Protein 2O16 (pdb70)

Structure (mmCIF, N/CA/C/O backbone):
data_2O16
#
_entry.id   2O16
#
_cell.length_a   49.677
_cell.length_b   58.006
_cell.length_c   53.561
_cell.angle_alpha   90.000
_cell.angle_beta   108.850
_cell.angle_gamma   90.000
#
_symmetry.space_group_name_H-M   'P 1 21 1'
#
loop_
_entity.id
_entity.type
_entity.pdbx_description
1 polymer 'Acetoin utilization protein AcuB, putative'
2 non-polymer 'PHOSPHATE ION'
3 water water
#
loop_
_atom_site.group_PDB
_atom_site.id
_atom_site.type_symbol
_atom_site.label_atom_id
_atom_site.label_alt_id
_atom_site.label_comp_id
_atom_site.label_asym_id
_atom_site.label_entity_id
_atom_site.label_seq_id
_atom_site.pdbx_PDB_ins_code
_atom_site.Cartn_x
_atom_site.Cartn_y
_atom_site.Cartn_z
_atom_site.occupancy
_atom_site.B_iso_or_equiv
_atom_site.auth_seq_id
_atom_site.auth_comp_id
_atom_site.auth_asym_id
_atom_site.auth_atom_id
_atom_site.pdbx_PDB_model_num
ATOM 1 N N . SER A 1 2 ? -13.434 10.899 22.204 1.00 50.13 18 SER A N 1
ATOM 2 C CA . SER A 1 2 ? -11.991 11.081 21.876 1.00 50.14 18 SER A CA 1
ATOM 3 C C . SER A 1 2 ? -11.154 9.848 22.222 1.00 49.61 18 SER A C 1
ATOM 4 O O . SER A 1 2 ? -10.884 9.578 23.395 1.00 49.97 18 SER A O 1
ATOM 7 N N . LEU A 1 3 ? -10.741 9.108 21.193 1.00 48.93 19 LEU A N 1
ATOM 8 C CA . LEU A 1 3 ? -9.862 7.957 21.364 1.00 47.76 19 LEU A CA 1
ATOM 9 C C . LEU A 1 3 ? -8.441 8.466 21.531 1.00 47.08 19 LEU A C 1
ATOM 10 O O . LEU A 1 3 ? -8.042 9.448 20.908 1.00 47.56 19 LEU A O 1
ATOM 15 N N . MET A 1 4 ? -7.670 7.805 22.375 1.00 45.60 20 MET A N 1
ATOM 16 C CA . MET A 1 4 ? -6.352 8.342 22.717 1.00 44.97 20 MET A CA 1
ATOM 17 C C . MET A 1 4 ? -5.209 7.618 21.996 1.00 41.59 20 MET A C 1
ATOM 18 O O . MET A 1 4 ? -4.038 7.752 22.389 1.00 41.41 20 MET A O 1
ATOM 23 N N . ILE A 1 5 ? -5.542 6.883 20.927 1.00 37.71 21 ILE A N 1
ATOM 24 C CA . ILE A 1 5 ? -4.541 6.089 20.208 1.00 34.24 21 ILE A CA 1
ATOM 25 C C . ILE A 1 5 ? -3.419 6.951 19.651 1.00 32.16 21 ILE A C 1
ATOM 26 O O . ILE A 1 5 ? -3.667 7.916 18.917 1.00 31.39 21 ILE A O 1
ATOM 31 N N . LYS A 1 6 ? -2.191 6.577 20.001 1.00 30.05 22 LYS A N 1
ATOM 32 C CA . LYS A 1 6 ? -0.985 7.244 19.522 1.00 28.41 22 LYS A CA 1
ATOM 33 C C . LYS A 1 6 ? -0.370 6.444 18.383 1.00 26.86 22 LYS A C 1
ATOM 34 O O . LYS A 1 6 ? -0.597 5.233 18.270 1.00 25.68 22 LYS A O 1
ATOM 40 N N . VAL A 1 7 ? 0.434 7.122 17.570 1.00 24.21 23 VAL A N 1
ATOM 41 C CA . VAL A 1 7 ? 1.166 6.493 16.466 1.00 23.54 23 VAL A CA 1
ATOM 42 C C . VAL A 1 7 ? 1.931 5.261 16.931 1.00 23.24 23 VAL A C 1
ATOM 43 O O . VAL A 1 7 ? 1.843 4.215 16.321 1.00 22.22 23 VAL A O 1
ATOM 47 N N . GLU A 1 8 ? 2.646 5.372 18.046 1.00 24.23 24 GLU A N 1
ATOM 48 C CA . GLU A 1 8 ? 3.420 4.235 18.577 1.00 26.30 24 GLU A CA 1
ATOM 49 C C . GLU A 1 8 ? 2.599 2.983 18.902 1.00 26.30 24 GLU A C 1
ATOM 50 O O . GLU A 1 8 ? 3.165 1.893 19.020 1.00 26.07 24 GLU A O 1
ATOM 56 N N . ASP A 1 9 ? 1.281 3.150 19.064 1.00 26.62 25 ASP A N 1
ATOM 57 C CA . ASP A 1 9 ? 0.369 2.045 19.395 1.00 27.05 25 ASP A CA 1
ATOM 58 C C . ASP A 1 9 ? 0.098 1.162 18.178 1.00 26.32 25 ASP A C 1
ATOM 59 O O . ASP A 1 9 ? -0.291 -0.009 18.316 1.00 27.34 25 ASP A O 1
ATOM 64 N N . MET A 1 10 ? 0.339 1.689 16.978 1.00 25.20 26 MET A N 1
ATOM 65 C CA . MET A 1 10 ? -0.026 0.973 15.751 1.00 23.83 26 MET A CA 1
ATOM 66 C C . MET A 1 10 ? 1.068 0.863 14.703 1.00 22.71 26 MET A C 1
ATOM 67 O O . MET A 1 10 ? 0.892 0.159 13.697 1.00 22.40 26 MET A O 1
ATOM 72 N N . MET A 1 11 ? 2.184 1.564 14.914 1.00 21.43 27 MET A N 1
ATOM 73 C CA . MET A 1 11 ? 3.298 1.562 13.948 1.00 21.07 27 MET A CA 1
ATOM 74 C C . MET A 1 11 ? 3.974 0.208 13.907 1.00 21.26 27 MET A C 1
ATOM 75 O O . MET A 1 11 ? 3.897 -0.561 14.871 1.00 21.62 27 MET A O 1
ATOM 80 N N . THR A 1 12 ? 4.632 -0.072 12.788 1.00 21.38 28 THR A N 1
ATOM 81 C CA . THR A 1 12 ? 5.538 -1.194 12.650 1.00 22.20 28 THR A CA 1
ATOM 82 C C . THR A 1 12 ? 6.822 -0.812 13.392 1.00 22.23 28 THR A C 1
ATOM 83 O O . THR A 1 12 ? 7.482 0.166 13.032 1.00 21.31 28 THR A O 1
ATOM 87 N N . ARG A 1 13 ? 7.170 -1.575 14.427 1.00 22.26 29 ARG A N 1
ATOM 88 C CA . ARG A 1 13 ? 8.383 -1.293 15.181 1.00 25.30 29 ARG A CA 1
ATOM 89 C C . ARG A 1 13 ? 9.569 -2.075 14.572 1.00 24.54 29 ARG A C 1
ATOM 90 O O . ARG A 1 13 ? 9.370 -2.977 13.777 1.00 23.76 29 ARG A O 1
ATOM 98 N N . HIS A 1 14 ? 10.794 -1.727 14.935 1.00 25.78 30 HIS A N 1
ATOM 99 C CA . HIS A 1 14 ? 11.982 -2.412 14.362 1.00 27.19 30 HIS A CA 1
ATOM 100 C C . HIS A 1 14 ? 11.910 -2.614 12.847 1.00 25.28 30 HIS A C 1
ATOM 101 O O . HIS A 1 14 ? 12.105 -3.732 12.379 1.00 25.15 30 HIS A O 1
ATOM 108 N N . PRO A 1 15 ? 11.622 -1.543 12.059 1.00 24.32 31 PRO A N 1
ATOM 109 C CA . PRO A 1 15 ? 11.601 -1.811 10.621 1.00 22.78 31 PRO A CA 1
ATOM 110 C C . PRO A 1 15 ? 13.013 -2.136 10.130 1.00 22.26 31 PRO A C 1
ATOM 111 O O . PRO A 1 15 ? 13.992 -1.708 10.742 1.00 21.58 31 PRO A O 1
ATOM 115 N N . HIS A 1 16 ? 13.086 -2.920 9.073 1.00 21.03 32 HIS A N 1
ATOM 116 C CA . HIS A 1 16 ? 14.324 -3.187 8.353 1.00 21.99 32 HIS A CA 1
ATOM 117 C C . HIS A 1 16 ? 14.764 -1.928 7.635 1.00 20.10 32 HIS A C 1
ATOM 118 O O . HIS A 1 16 ? 13.981 -1.298 6.910 1.00 20.24 32 HIS A O 1
ATOM 125 N N . THR A 1 17 ? 16.027 -1.606 7.827 1.00 18.98 33 THR A N 1
ATOM 126 C CA . THR A 1 17 ? 16.634 -0.355 7.326 1.00 18.87 33 THR A CA 1
ATOM 127 C C . THR A 1 17 ? 17.907 -0.690 6.538 1.00 18.06 33 THR A C 1
ATOM 128 O O . THR A 1 17 ? 18.399 -1.835 6.570 1.00 17.64 33 THR A O 1
ATOM 132 N N . LEU A 1 18 ? 18.443 0.291 5.829 1.00 17.39 34 LEU A N 1
ATOM 133 C CA . LEU A 1 18 ? 19.694 0.097 5.076 1.00 17.99 34 LEU A CA 1
ATOM 134 C C . LEU A 1 18 ? 20.574 1.320 5.258 1.00 18.28 34 LEU A C 1
ATOM 135 O O . LEU A 1 18 ? 20.039 2.420 5.462 1.00 16.58 34 LEU A O 1
ATOM 140 N N . LEU A 1 19 ? 21.906 1.142 5.187 1.00 18.07 35 LEU A N 1
ATOM 141 C CA . LEU A 1 19 ? 22.843 2.292 5.142 1.00 17.54 35 LEU A CA 1
ATOM 142 C C . LEU A 1 19 ? 22.764 2.997 3.794 1.00 17.25 35 LEU A C 1
ATOM 143 O O . LEU A 1 19 ? 22.347 2.400 2.798 1.00 16.24 35 LEU A O 1
ATOM 148 N N . ARG A 1 20 ? 23.129 4.286 3.767 1.00 17.01 36 ARG A N 1
ATOM 149 C CA . ARG A 1 20 ? 22.970 5.119 2.553 1.00 18.03 36 ARG A CA 1
ATOM 150 C C . ARG A 1 20 ? 23.889 4.730 1.413 1.00 17.47 36 ARG A C 1
ATOM 151 O O . ARG A 1 20 ? 23.681 5.143 0.258 1.00 16.61 36 ARG A O 1
ATOM 159 N N . THR A 1 21 ? 24.941 3.971 1.764 1.00 17.91 37 THR A N 1
ATOM 160 C CA . THR A 1 21 ? 25.879 3.417 0.812 1.00 17.75 37 THR A CA 1
ATOM 161 C C . THR A 1 21 ? 25.537 1.998 0.343 1.00 18.47 37 THR A C 1
ATOM 162 O O . THR A 1 21 ? 26.205 1.444 -0.529 1.00 18.44 37 THR A O 1
ATOM 166 N N . HIS A 1 22 ? 24.524 1.373 0.934 1.00 19.14 38 HIS A N 1
ATOM 167 C CA . HIS A 1 22 ? 23.946 0.203 0.285 1.00 19.14 38 HIS A CA 1
ATOM 168 C C . HIS A 1 22 ? 23.274 0.670 -1.002 1.00 19.57 38 HIS A C 1
ATOM 169 O O . HIS A 1 22 ? 23.232 1.885 -1.271 1.00 18.19 38 HIS A O 1
ATOM 176 N N . THR A 1 23 ? 22.828 -0.263 -1.844 1.00 19.18 39 THR A N 1
ATOM 177 C CA . THR A 1 23 ? 22.468 0.117 -3.204 1.00 18.94 39 THR A CA 1
ATOM 178 C C . THR A 1 23 ? 20.977 -0.102 -3.495 1.00 20.39 39 THR A C 1
ATOM 179 O O . THR A 1 23 ? 20.250 -0.703 -2.662 1.00 20.55 39 THR A O 1
ATOM 183 N N . LEU A 1 24 ? 20.544 0.395 -4.651 1.00 20.78 40 LEU A N 1
ATOM 184 C CA . LEU A 1 24 ? 19.214 0.057 -5.219 1.00 22.87 40 LEU A CA 1
ATOM 185 C C . LEU A 1 24 ? 18.976 -1.461 -5.196 1.00 23.73 40 LEU A C 1
ATOM 186 O O . LEU A 1 24 ? 17.895 -1.948 -4.790 1.00 22.94 40 LEU A O 1
ATOM 191 N N . ASN A 1 25 ? 20.006 -2.213 -5.614 1.00 24.41 41 ASN A N 1
ATOM 192 C CA . ASN A 1 25 ? 19.923 -3.670 -5.655 1.00 24.84 41 ASN A CA 1
ATOM 193 C C . ASN A 1 25 ? 19.643 -4.286 -4.292 1.00 23.75 41 ASN A C 1
ATOM 194 O O . ASN A 1 25 ? 18.820 -5.194 -4.178 1.00 24.18 41 ASN A O 1
ATOM 199 N N . ASP A 1 26 ? 20.309 -3.788 -3.247 1.00 22.58 42 ASP A N 1
ATOM 200 C CA . ASP A 1 26 ? 20.045 -4.235 -1.892 1.00 22.15 42 ASP A CA 1
ATOM 201 C C . ASP A 1 26 ? 18.615 -3.939 -1.441 1.00 21.65 42 ASP A C 1
ATOM 202 O O . ASP A 1 26 ? 17.987 -4.783 -0.801 1.00 22.50 42 ASP A O 1
ATOM 207 N N . ALA A 1 27 ? 18.137 -2.727 -1.720 1.00 22.05 43 ALA A N 1
ATOM 208 C CA . ALA A 1 27 ? 16.777 -2.335 -1.325 1.00 22.19 43 ALA A CA 1
ATOM 209 C C . ALA A 1 27 ? 15.747 -3.186 -2.092 1.00 22.28 43 ALA A C 1
ATOM 210 O O . ALA A 1 27 ? 14.760 -3.639 -1.515 1.00 22.17 43 ALA A O 1
ATOM 212 N N . LYS A 1 28 ? 15.972 -3.359 -3.389 1.00 23.10 44 LYS A N 1
ATOM 213 C CA . LYS A 1 28 ? 15.157 -4.292 -4.192 1.00 24.92 44 LYS A CA 1
ATOM 214 C C . LYS A 1 28 ? 15.058 -5.687 -3.559 1.00 25.64 44 LYS A C 1
ATOM 215 O O . LYS A 1 28 ? 13.957 -6.211 -3.360 1.00 25.59 44 LYS A O 1
ATOM 221 N N . HIS A 1 29 ? 16.207 -6.286 -3.251 1.00 25.76 45 HIS A N 1
ATOM 222 C CA . HIS A 1 29 ? 16.266 -7.617 -2.652 1.00 25.99 45 HIS A CA 1
ATOM 223 C C . HIS A 1 29 ? 15.565 -7.697 -1.311 1.00 25.36 45 HIS A C 1
ATOM 224 O O . HIS A 1 29 ? 14.850 -8.667 -1.022 1.00 25.10 45 HIS A O 1
ATOM 231 N N . LEU A 1 30 ? 15.751 -6.669 -0.489 1.00 23.61 46 LEU A N 1
ATOM 232 C CA . LEU A 1 30 ? 15.134 -6.643 0.815 1.00 23.12 46 LEU A CA 1
ATOM 233 C C . LEU A 1 30 ? 13.613 -6.543 0.671 1.00 22.73 46 LEU A C 1
ATOM 234 O O . LEU A 1 30 ? 12.888 -7.221 1.368 1.00 21.82 46 LEU A O 1
ATOM 239 N N . MET A 1 31 ? 13.154 -5.687 -0.239 1.00 22.90 47 MET A N 1
ATOM 240 C CA . MET A 1 31 ? 11.720 -5.552 -0.530 1.00 22.40 47 MET A CA 1
ATOM 241 C C . MET A 1 31 ? 11.086 -6.860 -1.021 1.00 23.78 47 MET A C 1
ATOM 242 O O . MET A 1 31 ? 10.007 -7.245 -0.578 1.00 23.41 47 MET A O 1
ATOM 247 N N . GLU A 1 32 ? 11.778 -7.543 -1.920 1.00 25.04 48 GLU A N 1
ATOM 248 C CA . GLU A 1 32 ? 11.341 -8.879 -2.394 1.00 26.16 48 GLU A CA 1
ATOM 249 C C . GLU A 1 32 ? 11.348 -9.971 -1.310 1.00 27.37 48 GLU A C 1
ATOM 250 O O . GLU A 1 32 ? 10.367 -10.738 -1.171 1.00 27.71 48 GLU A O 1
ATOM 256 N N . ALA A 1 33 ? 12.411 -10.020 -0.511 1.00 27.19 49 ALA A N 1
ATOM 257 C CA . ALA A 1 33 ? 12.522 -11.029 0.537 1.00 27.03 49 ALA A CA 1
ATOM 258 C C . ALA A 1 33 ? 11.402 -10.939 1.568 1.00 27.32 49 ALA A C 1
ATOM 259 O O . ALA A 1 33 ? 10.888 -11.963 2.044 1.00 27.43 49 ALA A O 1
ATOM 261 N N . LEU A 1 34 ? 11.030 -9.716 1.932 1.00 26.34 50 LEU A N 1
ATOM 262 C CA . LEU A 1 34 ? 10.017 -9.530 2.955 1.00 25.99 50 LEU A CA 1
ATOM 263 C C . LEU A 1 34 ? 8.650 -9.135 2.409 1.00 24.78 50 LEU A C 1
ATOM 264 O O . LEU A 1 34 ? 7.699 -9.006 3.181 1.00 25.22 50 LEU A O 1
ATOM 269 N N . ASP A 1 35 ? 8.555 -8.944 1.098 1.00 23.08 51 ASP A N 1
ATOM 270 C CA . ASP A 1 35 ? 7.347 -8.415 0.472 1.00 22.66 51 ASP A CA 1
ATOM 271 C C . ASP A 1 35 ? 6.910 -7.115 1.137 1.00 22.60 51 ASP A C 1
ATOM 272 O O . ASP A 1 35 ? 5.784 -6.987 1.630 1.00 21.91 51 ASP A O 1
ATOM 277 N N . ILE A 1 36 ? 7.820 -6.148 1.152 1.00 21.72 52 ILE A N 1
ATOM 278 C CA . ILE A 1 36 ? 7.479 -4.825 1.656 1.00 20.92 52 ILE A CA 1
ATOM 279 C C . ILE A 1 36 ? 7.854 -3.820 0.578 1.00 20.45 52 ILE A C 1
ATOM 280 O O . ILE A 1 36 ? 8.488 -4.166 -0.420 1.00 21.08 52 ILE A O 1
ATOM 285 N N . ARG A 1 37 ? 7.474 -2.565 0.778 1.00 19.26 53 ARG A N 1
ATOM 286 C CA . ARG A 1 37 ? 7.723 -1.561 -0.220 1.00 19.13 53 ARG A CA 1
ATOM 287 C C . ARG A 1 37 ? 8.356 -0.273 0.300 1.00 19.13 53 ARG A C 1
ATOM 288 O O . ARG A 1 37 ? 8.463 0.697 -0.457 1.00 18.70 53 ARG A O 1
ATOM 296 N N . HIS A 1 38 ? 8.812 -0.272 1.547 1.00 18.61 54 HIS A N 1
ATOM 297 C CA . HIS A 1 38 ? 9.411 0.927 2.125 1.00 18.84 54 HIS A CA 1
ATOM 298 C C . HIS A 1 38 ? 10.555 0.540 3.028 1.00 18.67 54 HIS A C 1
ATOM 299 O O . HIS A 1 38 ? 10.369 -0.279 3.930 1.00 19.69 54 HIS A O 1
ATOM 306 N N . VAL A 1 39 ? 11.718 1.131 2.760 1.00 18.13 55 VAL A N 1
ATOM 307 C CA . VAL A 1 39 ? 12.940 0.859 3.502 1.00 18.30 55 VAL A CA 1
ATOM 308 C C . VAL A 1 39 ? 13.540 2.198 3.916 1.00 17.89 55 VAL A C 1
ATOM 309 O O . VAL A 1 39 ? 14.062 2.928 3.068 1.00 18.15 55 VAL A O 1
ATOM 313 N N . PRO A 1 40 ? 13.457 2.499 5.209 1.00 17.53 56 PRO A N 1
ATOM 314 C CA . PRO A 1 40 ? 14.155 3.672 5.717 1.00 17.49 56 PRO A CA 1
ATOM 315 C C . PRO A 1 40 ? 15.704 3.517 5.557 1.00 18.10 56 PRO A C 1
ATOM 316 O O . PRO A 1 40 ? 16.280 2.396 5.684 1.00 17.22 56 PRO A O 1
ATOM 320 N N . ILE A 1 41 ? 16.341 4.633 5.235 1.00 17.91 57 ILE A N 1
ATOM 321 C CA . ILE A 1 41 ? 17.798 4.745 5.155 1.00 17.26 57 ILE A CA 1
ATOM 322 C C . ILE A 1 41 ? 18.300 5.436 6.426 1.00 18.07 57 ILE A C 1
ATOM 323 O O . ILE A 1 41 ? 17.826 6.524 6.771 1.00 17.70 57 ILE A O 1
ATOM 328 N N . VAL A 1 42 ? 19.242 4.813 7.137 1.00 17.67 58 VAL A N 1
ATOM 329 C CA . VAL A 1 42 ? 19.662 5.327 8.449 1.00 17.94 58 VAL A CA 1
ATOM 330 C C . VAL A 1 42 ? 21.174 5.386 8.541 1.00 18.13 58 VAL A C 1
ATOM 331 O O . VAL A 1 42 ? 21.862 4.758 7.729 1.00 18.62 58 VAL A O 1
ATOM 335 N N . ASP A 1 43 ? 21.696 6.138 9.514 1.00 19.78 59 ASP A N 1
ATOM 336 C CA . ASP A 1 43 ? 23.148 6.106 9.781 1.00 20.74 59 ASP A CA 1
ATOM 337 C C . ASP A 1 43 ? 23.443 5.004 10.807 1.00 21.88 59 ASP A C 1
ATOM 338 O O . ASP A 1 43 ? 22.546 4.280 11.210 1.00 21.33 59 ASP A O 1
ATOM 343 N N . ALA A 1 44 ? 24.695 4.902 11.255 1.00 23.44 60 ALA A N 1
ATOM 344 C CA . ALA A 1 44 ? 25.111 3.860 12.184 1.00 24.70 60 ALA A CA 1
ATOM 345 C C . ALA A 1 44 ? 24.383 3.892 13.515 1.00 25.07 60 ALA A C 1
ATOM 346 O O . ALA A 1 44 ? 24.275 2.853 14.169 1.00 26.38 60 ALA A O 1
ATOM 348 N N . ASN A 1 45 ? 23.876 5.069 13.908 1.00 24.75 61 ASN A N 1
ATOM 349 C CA . ASN A 1 45 ? 23.126 5.211 15.153 1.00 24.95 61 ASN A CA 1
ATOM 350 C C . ASN A 1 45 ? 21.620 5.210 14.976 1.00 24.93 61 ASN A C 1
ATOM 351 O O . ASN A 1 45 ? 20.887 5.708 15.849 1.00 24.70 61 ASN A O 1
ATOM 356 N N . LYS A 1 46 ? 21.182 4.676 13.835 1.00 24.68 62 LYS A N 1
ATOM 357 C CA . LYS A 1 46 ? 19.771 4.501 13.520 1.00 25.27 62 LYS A CA 1
ATOM 358 C C . LYS A 1 46 ? 19.043 5.815 13.296 1.00 23.81 62 LYS A C 1
ATOM 359 O O . LYS A 1 46 ? 17.814 5.839 13.332 1.00 24.43 62 LYS A O 1
ATOM 365 N N . LYS A 1 47 ? 19.781 6.891 13.029 1.00 22.56 63 LYS A N 1
ATOM 366 C CA . LYS A 1 47 ? 19.155 8.196 12.763 1.00 21.89 63 LYS A CA 1
ATOM 367 C C . LYS A 1 47 ? 18.668 8.228 11.318 1.00 19.87 63 LYS A C 1
ATOM 368 O O . LYS A 1 47 ? 19.338 7.749 10.389 1.00 18.86 63 LYS A O 1
ATOM 374 N N . LEU A 1 48 ? 17.474 8.774 11.141 1.00 18.14 64 LEU A N 1
ATOM 375 C CA . LEU A 1 48 ? 16.808 8.686 9.863 1.00 16.57 64 LEU A CA 1
ATOM 376 C C . LEU A 1 48 ? 17.470 9.650 8.908 1.00 16.68 64 LEU A C 1
ATOM 377 O O . LEU A 1 48 ? 17.612 10.839 9.219 1.00 17.27 64 LEU A O 1
ATOM 382 N N . LEU A 1 49 ? 17.897 9.149 7.756 1.00 14.80 65 LEU A N 1
ATOM 383 C CA . LEU A 1 49 ? 18.475 9.996 6.715 1.00 15.79 65 LEU A CA 1
ATOM 384 C C . LEU A 1 49 ? 17.517 10.165 5.532 1.00 15.82 65 LEU A C 1
ATOM 385 O O . LEU A 1 49 ? 17.607 11.132 4.813 1.00 17.02 65 LEU A O 1
ATOM 390 N N . GLY A 1 50 ? 16.641 9.187 5.316 1.00 15.81 66 GLY A N 1
ATOM 391 C CA . GLY A 1 50 ? 15.696 9.210 4.171 1.00 15.88 66 GLY A CA 1
ATOM 392 C C . GLY A 1 50 ? 14.955 7.881 4.093 1.00 16.32 66 GLY A C 1
ATOM 393 O O . GLY A 1 50 ? 15.055 7.066 4.994 1.00 15.90 66 GLY A O 1
ATOM 394 N N . ILE A 1 51 ? 14.205 7.661 3.006 1.00 18.02 67 ILE A N 1
ATOM 395 C CA . ILE A 1 51 ? 13.454 6.444 2.854 1.00 18.75 67 ILE A CA 1
ATOM 396 C C . ILE A 1 51 ? 13.287 6.167 1.350 1.00 19.42 67 ILE A C 1
ATOM 397 O O . ILE A 1 51 ? 13.145 7.103 0.552 1.00 20.04 67 ILE A O 1
ATOM 402 N N . VAL A 1 52 ? 13.372 4.896 0.956 1.00 18.09 68 VAL A N 1
ATOM 403 C CA . VAL A 1 52 ? 13.153 4.540 -0.448 1.00 19.24 68 VAL A CA 1
ATOM 404 C C . VAL A 1 52 ? 11.910 3.646 -0.551 1.00 18.68 68 VAL A C 1
ATOM 405 O O . VAL A 1 52 ? 11.711 2.760 0.284 1.00 19.30 68 VAL A O 1
ATOM 409 N N . SER A 1 53 ? 11.061 3.925 -1.536 1.00 19.23 69 SER A N 1
ATOM 410 C CA . SER A 1 53 ? 9.862 3.116 -1.760 1.00 19.59 69 SER A CA 1
ATOM 411 C C . SER A 1 53 ? 10.096 2.243 -2.981 1.00 19.21 69 SER A C 1
ATOM 412 O O . SER A 1 53 ? 11.030 2.477 -3.755 1.00 18.07 69 SER A O 1
ATOM 415 N N . GLN A 1 54 ? 9.233 1.251 -3.176 1.00 20.18 70 GLN A N 1
ATOM 416 C CA . GLN A 1 54 ? 9.254 0.514 -4.446 1.00 20.12 70 GLN A CA 1
ATOM 417 C C . GLN A 1 54 ? 9.133 1.476 -5.621 1.00 19.98 70 GLN A C 1
ATOM 418 O O . GLN A 1 54 ? 9.819 1.312 -6.648 1.00 19.31 70 GLN A O 1
ATOM 424 N N . ARG A 1 55 ? 8.291 2.506 -5.471 1.00 20.51 71 ARG A N 1
ATOM 425 C CA . ARG A 1 55 ? 8.137 3.485 -6.537 1.00 21.58 71 ARG A CA 1
ATOM 426 C C . ARG A 1 55 ? 9.453 4.211 -6.867 1.00 21.67 71 ARG A C 1
ATOM 427 O O . ARG A 1 55 ? 9.756 4.484 -8.039 1.00 21.81 71 ARG A O 1
ATOM 435 N N . ASP A 1 56 ? 10.228 4.552 -5.845 1.00 22.33 72 ASP A N 1
ATOM 436 C CA . ASP A 1 56 ? 11.554 5.157 -6.050 1.00 21.90 72 ASP A CA 1
ATOM 437 C C . ASP A 1 56 ? 12.466 4.229 -6.848 1.00 21.99 72 ASP A C 1
ATOM 438 O O . ASP A 1 56 ? 13.171 4.667 -7.762 1.00 20.39 72 ASP A O 1
ATOM 443 N N . LEU A 1 57 ? 12.497 2.953 -6.448 1.00 22.57 73 LEU A N 1
ATOM 444 C CA . LEU A 1 57 ? 13.386 1.976 -7.094 1.00 24.06 73 LEU A CA 1
ATOM 445 C C . LEU A 1 57 ? 12.958 1.752 -8.531 1.00 24.63 73 LEU A C 1
ATOM 446 O O . LEU A 1 57 ? 13.794 1.720 -9.437 1.00 24.75 73 LEU A O 1
ATOM 451 N N . LEU A 1 58 ? 11.648 1.640 -8.740 1.00 26.02 74 LEU A N 1
ATOM 452 C CA . LEU A 1 58 ? 11.114 1.421 -10.085 1.00 27.93 74 LEU A CA 1
ATOM 453 C C . LEU A 1 58 ? 11.401 2.619 -10.989 1.00 28.43 74 LEU A C 1
ATOM 454 O O . LEU A 1 58 ? 11.804 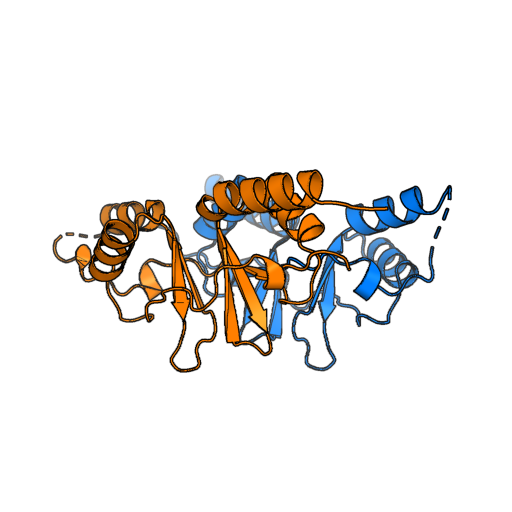2.449 -12.144 1.00 28.99 74 LEU A O 1
ATOM 459 N N . ALA A 1 59 ? 11.235 3.830 -10.470 1.00 29.58 75 ALA A N 1
ATOM 460 C CA . ALA A 1 59 ? 11.562 5.036 -11.256 1.00 30.39 75 ALA A CA 1
ATOM 461 C C . ALA A 1 59 ? 13.059 5.164 -11.603 1.00 31.56 75 ALA A C 1
ATOM 462 O O . ALA A 1 59 ? 13.412 5.608 -12.701 1.00 31.44 75 ALA A O 1
ATOM 464 N N . ALA A 1 60 ? 13.942 4.785 -10.681 1.00 31.62 76 ALA A N 1
ATOM 465 C CA . ALA A 1 60 ? 15.375 4.853 -10.973 1.00 32.65 76 ALA A CA 1
ATOM 466 C C . ALA A 1 60 ? 15.737 3.811 -12.031 1.00 33.24 76 ALA A C 1
ATOM 467 O O . ALA A 1 60 ? 16.523 4.090 -12.935 1.00 33.33 76 ALA A O 1
ATOM 469 N N . GLN A 1 61 ? 15.165 2.617 -11.913 1.00 34.43 77 GLN A N 1
ATOM 470 C CA . GLN A 1 61 ? 15.426 1.534 -12.873 1.00 35.98 77 GLN A CA 1
ATOM 471 C C . GLN A 1 61 ? 14.907 1.895 -14.268 1.00 38.09 77 GLN A C 1
ATOM 472 O O . GLN A 1 61 ? 15.614 1.731 -15.270 1.00 37.68 77 GLN A O 1
ATOM 478 N N . GLU A 1 62 ? 13.685 2.406 -14.321 1.00 40.19 78 GLU A N 1
ATOM 479 C CA . GLU A 1 62 ? 13.090 2.849 -15.579 1.00 43.15 78 GLU A CA 1
ATOM 480 C C . GLU A 1 62 ? 13.868 4.017 -16.195 1.00 45.05 78 GLU A C 1
ATOM 481 O O . GLU A 1 62 ? 14.095 4.043 -17.409 1.00 46.15 78 GLU A O 1
ATOM 487 N N . SER A 1 63 ? 14.302 4.958 -15.361 1.00 47.22 79 SER A N 1
ATOM 488 C CA . SER A 1 63 ? 15.077 6.113 -15.825 1.00 49.31 79 SER A CA 1
ATOM 489 C C . SER A 1 63 ? 16.485 5.727 -16.294 1.00 50.95 79 SER A C 1
ATOM 490 O O . SER A 1 63 ? 17.185 6.534 -16.914 1.00 51.56 79 SER A O 1
ATOM 493 N N . SER A 1 64 ? 16.894 4.497 -15.993 1.00 52.32 80 SER A N 1
ATOM 494 C CA . SER A 1 64 ? 18.215 4.014 -16.369 1.00 53.64 80 SER A CA 1
ATOM 495 C C . SER A 1 64 ? 18.185 3.312 -17.719 1.00 54.49 80 SER A C 1
ATOM 496 O O . SER A 1 64 ? 19.157 3.358 -18.470 1.00 54.48 80 SER A O 1
ATOM 499 N N . LEU A 1 65 ? 17.071 2.657 -18.024 1.00 55.64 81 LEU A N 1
ATOM 500 C CA . LEU A 1 65 ? 16.875 2.097 -19.354 1.00 57.11 81 LEU A CA 1
ATOM 501 C C . LEU A 1 65 ? 16.755 3.265 -20.347 1.00 58.12 81 LEU A C 1
ATOM 502 O O . LEU A 1 65 ? 15.664 3.778 -20.615 1.00 58.56 81 LEU A O 1
ATOM 507 N N . GLN A 1 66 ? 17.909 3.699 -20.854 1.00 59.45 82 GLN A N 1
ATOM 508 C CA . GLN A 1 66 ? 18.014 4.928 -21.640 1.00 60.56 82 GLN A CA 1
ATOM 509 C C . GLN A 1 66 ? 19.226 4.889 -22.579 1.00 60.97 82 GLN A C 1
ATOM 510 O O . GLN A 1 66 ? 20.283 4.347 -22.238 1.00 61.50 82 GLN A O 1
ATOM 516 N N . PHE A 1 76 ? 21.355 -0.981 -10.907 1.00 33.07 92 PHE A N 1
ATOM 517 C CA . PHE A 1 76 ? 21.331 -1.808 -9.717 1.00 32.44 92 PHE A CA 1
ATOM 518 C C . PHE A 1 76 ? 22.359 -1.361 -8.676 1.00 31.72 92 PHE A C 1
ATOM 519 O O . PHE A 1 76 ? 22.121 -1.553 -7.504 1.00 31.35 92 PHE A O 1
ATOM 527 N N . GLU A 1 77 ? 23.457 -0.720 -9.101 1.00 30.66 93 GLU A N 1
ATOM 528 C CA A GLU A 1 77 ? 24.590 -0.340 -8.240 0.50 30.82 93 GLU A CA 1
ATOM 529 C CA B GLU A 1 77 ? 24.506 -0.376 -8.129 0.50 30.63 93 GLU A CA 1
ATOM 530 C C . GLU A 1 77 ? 24.493 1.063 -7.618 1.00 29.88 93 GLU A C 1
ATOM 531 O O . GLU A 1 77 ? 25.332 1.440 -6.792 1.00 30.07 93 GLU A O 1
ATOM 542 N N . THR A 1 78 ? 23.513 1.847 -8.057 1.00 28.32 94 THR A N 1
ATOM 543 C CA . THR A 1 78 ? 23.353 3.211 -7.549 1.00 27.25 94 THR A CA 1
ATOM 544 C C . THR A 1 78 ? 23.276 3.209 -6.021 1.00 24.16 94 THR A C 1
ATOM 545 O O . THR A 1 78 ? 22.463 2.495 -5.470 1.00 24.89 94 THR A O 1
ATOM 549 N N . PRO A 1 79 ? 24.123 3.994 -5.333 1.00 22.88 95 PRO A N 1
ATOM 550 C CA . PRO A 1 79 ? 23.979 4.095 -3.880 1.00 21.52 95 PRO A CA 1
ATOM 551 C C . PRO A 1 79 ? 22.631 4.703 -3.471 1.00 21.47 95 PRO A C 1
ATOM 552 O O . PRO A 1 79 ? 22.109 5.561 -4.181 1.00 20.81 95 PRO A O 1
ATOM 556 N N . LEU A 1 80 ? 22.047 4.196 -2.386 1.00 20.30 96 LEU A N 1
ATOM 557 C CA . LEU A 1 80 ? 20.726 4.665 -1.934 1.00 21.08 96 LEU A CA 1
ATOM 558 C C . LEU A 1 80 ? 20.676 6.165 -1.640 1.00 21.99 96 LEU A C 1
ATOM 559 O O . LEU A 1 80 ? 19.638 6.807 -1.893 1.00 21.92 96 LEU A O 1
ATOM 564 N N . PHE A 1 81 ? 21.770 6.739 -1.124 1.00 22.85 97 PHE A N 1
ATOM 565 C CA . PHE A 1 81 ? 21.796 8.204 -0.933 1.00 24.16 97 PHE A CA 1
ATOM 566 C C . PHE A 1 81 ? 21.502 9.004 -2.232 1.00 25.46 97 PHE A C 1
ATOM 567 O O . PHE A 1 81 ? 21.005 10.148 -2.162 1.00 24.83 97 PHE A O 1
ATOM 575 N N . GLU A 1 82 ? 21.802 8.414 -3.393 1.00 25.66 98 GLU A N 1
ATOM 576 C CA . GLU A 1 82 ? 21.473 9.049 -4.692 1.00 28.51 98 GLU A CA 1
ATOM 577 C C . GLU A 1 82 ? 20.020 8.838 -5.115 1.00 27.59 98 GLU A C 1
ATOM 578 O O . GLU A 1 82 ? 19.511 9.557 -5.970 1.00 28.75 98 GLU A O 1
ATOM 584 N N . VAL A 1 83 ? 19.374 7.810 -4.576 1.00 27.04 99 VAL A N 1
ATOM 585 C CA . VAL A 1 83 ? 18.000 7.485 -4.966 1.00 26.77 99 VAL A CA 1
ATOM 586 C C . VAL A 1 83 ? 16.986 8.152 -4.018 1.00 25.85 99 VAL A C 1
ATOM 587 O O . VAL A 1 83 ? 15.916 8.622 -4.449 1.00 26.51 99 VAL A O 1
ATOM 591 N N . MET A 1 84 ? 17.312 8.213 -2.731 1.00 23.14 100 MET A N 1
ATOM 592 C CA . MET A 1 84 ? 16.324 8.692 -1.761 1.00 21.57 100 MET A CA 1
ATOM 593 C C . MET A 1 84 ? 16.063 10.208 -1.934 1.00 20.79 100 MET A C 1
ATOM 594 O O . MET A 1 84 ? 16.979 10.997 -2.262 1.00 19.72 100 MET A O 1
ATOM 599 N N . HIS A 1 85 ? 14.805 10.587 -1.717 1.00 19.68 101 HIS A N 1
ATOM 600 C CA . HIS A 1 85 ? 14.384 11.984 -1.760 1.00 19.74 101 HIS A CA 1
ATOM 601 C C . HIS A 1 85 ? 15.045 12.764 -0.643 1.00 19.09 101 HIS A C 1
ATOM 602 O O . HIS A 1 85 ? 15.171 12.252 0.473 1.00 18.53 101 HIS A O 1
ATOM 609 N N . THR A 1 86 ? 15.464 13.995 -0.954 1.00 18.14 102 THR A N 1
ATOM 610 C CA . THR A 1 86 ? 16.122 14.859 0.032 1.00 17.76 102 THR A CA 1
ATOM 611 C C . THR A 1 86 ? 15.091 15.454 1.005 1.00 17.20 102 THR A C 1
ATOM 612 O O . THR A 1 86 ? 15.442 15.858 2.102 1.00 18.74 102 THR A O 1
ATOM 616 N N . ASP A 1 87 ? 13.818 15.507 0.619 1.00 16.91 103 ASP A N 1
ATOM 617 C CA . ASP A 1 87 ? 12.778 15.948 1.544 1.00 16.80 103 ASP A CA 1
ATOM 618 C C . ASP A 1 87 ? 12.280 14.728 2.325 1.00 17.41 103 ASP A C 1
ATOM 619 O O . ASP A 1 87 ? 11.827 13.759 1.727 1.00 17.19 103 ASP A O 1
ATOM 624 N N . VAL A 1 88 ? 12.344 14.800 3.652 1.00 16.65 104 VAL A N 1
ATOM 625 C CA . VAL A 1 88 ? 11.987 13.671 4.487 1.00 18.23 104 VAL A CA 1
ATOM 626 C C . VAL A 1 88 ? 10.854 14.073 5.467 1.00 18.03 104 VAL A C 1
ATOM 627 O O . VAL A 1 88 ? 11.022 15.016 6.256 1.00 18.15 104 VAL A O 1
ATOM 631 N N . THR A 1 89 ? 9.730 13.355 5.410 1.00 18.39 105 THR A N 1
ATOM 632 C CA . THR A 1 89 ? 8.588 13.621 6.288 1.00 19.19 105 THR A CA 1
ATOM 633 C C . THR A 1 89 ? 8.603 12.560 7.378 1.00 19.69 105 THR A C 1
ATOM 634 O O . THR A 1 89 ? 8.789 11.374 7.071 1.00 18.73 105 THR A O 1
ATOM 638 N N . SER A 1 90 ? 8.445 12.980 8.626 1.00 17.83 106 SER A N 1
ATOM 639 C CA . SER A 1 90 ? 8.427 12.048 9.766 1.00 18.81 106 SER A CA 1
ATOM 640 C C .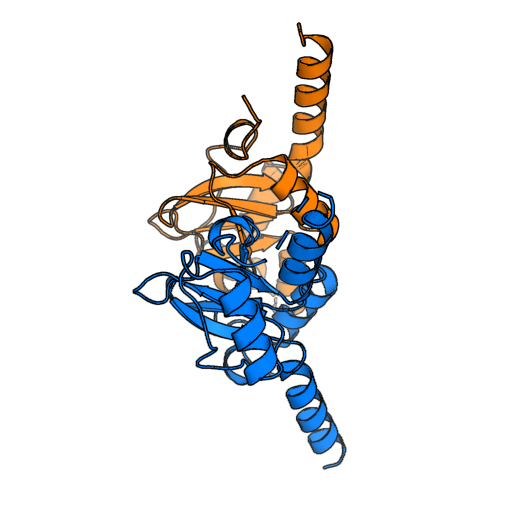 SER A 1 90 ? 7.441 12.563 10.823 1.00 19.33 106 SER A C 1
ATOM 641 O O . SER A 1 90 ? 6.860 13.690 10.686 1.00 19.11 106 SER A O 1
ATOM 644 N N . VAL A 1 91 ? 7.239 11.745 11.860 1.00 18.42 107 VAL A N 1
ATOM 645 C CA . VAL A 1 91 ? 6.342 12.103 12.965 1.00 18.29 107 VAL A CA 1
ATOM 646 C C . VAL A 1 91 ? 6.930 11.570 14.272 1.00 18.62 107 VAL A C 1
ATOM 647 O O . VAL A 1 91 ? 7.719 10.618 14.251 1.00 20.02 107 VAL A O 1
ATOM 651 N N . ALA A 1 92 ? 6.543 12.159 15.404 1.00 19.20 108 ALA A N 1
ATOM 652 C CA . ALA A 1 92 ? 6.934 11.634 16.733 1.00 19.13 108 ALA A CA 1
ATOM 653 C C . ALA A 1 92 ? 6.027 10.490 17.193 1.00 19.33 108 ALA A C 1
ATOM 654 O O . ALA A 1 92 ? 4.843 10.448 16.825 1.00 19.23 108 ALA A O 1
ATOM 656 N N . PRO A 1 93 ? 6.572 9.529 17.977 1.00 20.93 109 PRO A N 1
ATOM 657 C CA . PRO A 1 93 ? 5.766 8.382 18.413 1.00 20.96 109 PRO A CA 1
ATOM 658 C C . PRO A 1 93 ? 4.552 8.711 19.280 1.00 21.79 109 PRO A C 1
ATOM 659 O O . PRO A 1 93 ? 3.616 7.944 19.285 1.00 22.02 109 PRO A O 1
ATOM 663 N N . GLN A 1 94 ? 4.563 9.840 19.987 1.00 22.64 110 GLN A N 1
ATOM 664 C CA . GLN A 1 94 ? 3.435 10.200 20.842 1.00 24.03 110 GLN A CA 1
ATOM 665 C C . GLN A 1 94 ? 2.293 10.877 20.063 1.00 23.99 110 GLN A C 1
ATOM 666 O O . GLN A 1 94 ? 1.227 11.158 20.640 1.00 24.19 110 GLN A O 1
ATOM 672 N N . ALA A 1 95 ? 2.492 11.144 18.765 1.00 22.70 111 ALA A N 1
ATOM 673 C CA . ALA A 1 95 ? 1.451 11.829 17.977 1.00 22.08 111 ALA A CA 1
ATOM 674 C C . ALA A 1 95 ? 0.137 11.048 18.006 1.00 21.96 111 ALA A C 1
ATOM 675 O O . ALA A 1 95 ? 0.155 9.830 18.104 1.00 20.83 111 ALA A O 1
ATOM 677 N N . GLY A 1 96 ? -0.994 11.753 17.915 1.00 21.83 112 GLY A N 1
ATOM 678 C CA . GLY A 1 96 ? -2.292 11.080 17.861 1.00 21.39 112 GLY A CA 1
ATOM 679 C C . GLY A 1 96 ? -2.456 10.390 16.509 1.00 21.24 112 GLY A C 1
ATOM 680 O O . GLY A 1 96 ? -2.084 10.945 15.456 1.00 19.22 112 GLY A O 1
ATOM 681 N N . LEU A 1 97 ? -3.048 9.205 16.539 1.00 20.84 113 LEU A N 1
ATOM 682 C CA . LEU A 1 97 ? -3.199 8.413 15.329 1.00 20.79 113 LEU A CA 1
ATOM 683 C C . LEU A 1 97 ? -4.118 9.088 14.331 1.00 20.30 113 LEU A C 1
ATOM 684 O O . LEU A 1 97 ? -3.749 9.187 13.180 1.00 20.94 113 LEU A O 1
ATOM 689 N N . LYS A 1 98 ? -5.296 9.565 14.747 1.00 19.67 114 LYS A N 1
ATOM 690 C CA . LYS A 1 98 ? -6.249 10.102 13.758 1.00 20.26 114 LYS A CA 1
ATOM 691 C C . LYS A 1 98 ? -5.645 11.329 13.087 1.00 19.26 114 LYS A C 1
ATOM 692 O O . LYS A 1 98 ? -5.734 11.511 11.864 1.00 17.71 114 LYS A O 1
ATOM 698 N N . GLU A 1 99 ? -5.011 12.165 13.901 1.00 19.53 115 GLU A N 1
ATOM 699 C CA . GLU A 1 99 ? -4.415 13.385 13.387 1.00 20.25 115 GLU A CA 1
ATOM 700 C C . GLU A 1 99 ? -3.334 13.044 12.359 1.00 19.23 115 GLU A C 1
ATOM 701 O O . GLU A 1 99 ? -3.259 13.675 11.292 1.00 19.03 115 GLU A O 1
ATOM 707 N N . SER A 1 100 ? -2.525 12.033 12.669 1.00 18.87 116 SER A N 1
ATOM 708 C CA . SER A 1 100 ? -1.407 11.650 11.804 1.00 18.58 116 SER A CA 1
ATOM 709 C C . SER A 1 100 ? -1.912 11.026 10.510 1.00 19.07 116 SER A C 1
ATOM 710 O O . SER A 1 100 ? -1.355 11.286 9.432 1.00 18.13 116 SER A O 1
ATOM 713 N N . ALA A 1 101 ? -2.961 10.210 10.612 1.00 18.01 117 ALA A N 1
ATOM 714 C CA . ALA A 1 101 ? -3.586 9.612 9.393 1.00 17.76 117 ALA A CA 1
ATOM 715 C C . ALA A 1 101 ? -4.172 10.685 8.476 1.00 17.34 117 ALA A C 1
ATOM 716 O O . ALA A 1 101 ? -4.033 10.612 7.233 1.00 16.65 117 ALA A O 1
ATOM 718 N N . ILE A 1 102 ? -4.871 11.655 9.072 1.00 17.40 118 ILE A N 1
ATOM 719 C CA . ILE A 1 102 ? -5.438 12.764 8.291 1.00 16.75 118 ILE A CA 1
ATOM 720 C C . ILE A 1 102 ? -4.319 13.528 7.562 1.00 17.06 118 ILE A C 1
ATOM 721 O O . ILE A 1 102 ? -4.451 13.873 6.392 1.00 18.12 118 ILE A O 1
ATOM 726 N N . TYR A 1 103 ? -3.218 13.766 8.254 1.00 17.76 119 TYR A N 1
ATOM 727 C CA . TYR A 1 103 ? -2.025 14.372 7.663 1.00 18.36 119 TYR A CA 1
ATOM 728 C C . TYR A 1 103 ? -1.515 13.554 6.467 1.00 18.16 119 TYR A C 1
ATOM 729 O O . TYR A 1 103 ? -1.231 14.101 5.402 1.00 18.98 119 TYR A O 1
ATOM 738 N N . MET A 1 104 ? -1.417 12.241 6.646 1.00 17.02 120 MET A N 1
ATOM 739 C CA . MET A 1 104 ? -0.932 11.355 5.579 1.00 17.55 120 MET A CA 1
ATOM 740 C C . MET A 1 104 ? -1.868 11.377 4.376 1.00 18.15 120 MET A C 1
ATOM 741 O O . MET A 1 104 ? -1.420 11.362 3.200 1.00 17.45 120 MET A O 1
ATOM 746 N N . GLN A 1 105 ? -3.162 11.391 4.678 1.00 17.42 121 GLN A N 1
ATOM 747 C CA . GLN A 1 105 ? -4.212 11.470 3.666 1.00 19.65 121 GLN A CA 1
ATOM 748 C C . GLN A 1 105 ? -4.104 12.766 2.846 1.00 18.65 121 GLN A C 1
ATOM 749 O O . GLN A 1 105 ? -4.037 12.726 1.596 1.00 18.24 121 GLN A O 1
ATOM 755 N N . LYS A 1 106 ? -4.047 13.888 3.555 1.00 19.46 122 LYS A N 1
ATOM 756 C CA . LYS A 1 106 ? -4.091 15.232 2.959 1.00 21.21 122 LYS A CA 1
ATOM 757 C C . LYS A 1 106 ? -2.848 15.444 2.109 1.00 20.61 122 LYS A C 1
ATOM 758 O O . LYS A 1 106 ? -2.906 16.014 1.006 1.00 21.81 122 LYS A O 1
ATOM 764 N N . HIS A 1 107 ? -1.713 14.973 2.612 1.00 19.29 123 HIS A N 1
ATOM 765 C CA . HIS A 1 107 ? -0.434 15.226 1.953 1.00 19.50 123 HIS A CA 1
ATOM 766 C C . HIS A 1 107 ? 0.030 14.068 1.074 1.00 20.53 123 HIS A C 1
ATOM 767 O O . HIS A 1 107 ? 1.175 14.068 0.651 1.00 20.07 123 HIS A O 1
ATOM 774 N N . LYS A 1 108 ? -0.836 13.083 0.819 1.00 20.29 124 LYS A N 1
ATOM 775 C CA . LYS A 1 108 ? -0.472 11.919 -0.013 1.00 21.56 124 LYS A CA 1
ATOM 776 C C . LYS A 1 108 ? 0.877 11.282 0.361 1.00 20.26 124 LYS A C 1
ATOM 777 O O . LYS A 1 108 ? 1.728 10.985 -0.502 1.00 19.57 124 LYS A O 1
ATOM 783 N N . ILE A 1 109 ? 1.036 11.031 1.653 1.00 19.57 125 ILE A N 1
ATOM 784 C CA . ILE A 1 109 ? 2.185 10.336 2.191 1.00 20.34 125 ILE A CA 1
ATOM 785 C C . ILE A 1 109 ? 1.787 8.867 2.387 1.00 21.08 125 ILE A C 1
ATOM 786 O O . ILE A 1 109 ? 0.897 8.563 3.168 1.00 21.95 125 ILE A O 1
ATOM 791 N N . GLY A 1 110 ? 2.423 7.962 1.668 1.00 21.97 126 GLY A N 1
ATOM 792 C CA . GLY A 1 110 ? 2.088 6.544 1.828 1.00 22.66 126 GLY A CA 1
ATOM 793 C C . GLY A 1 110 ? 2.671 5.915 3.082 1.00 23.07 126 GLY A C 1
ATOM 794 O O . GLY A 1 110 ? 2.010 5.063 3.738 1.00 23.69 126 GLY A O 1
ATOM 795 N N . CYS A 1 111 ? 3.880 6.363 3.450 1.00 22.32 127 CYS A N 1
ATOM 796 C CA . CYS A 1 111 ? 4.631 5.831 4.586 1.00 22.24 127 CYS A CA 1
ATOM 797 C C . CYS A 1 111 ? 5.248 6.949 5.407 1.00 20.80 127 CYS A C 1
ATOM 798 O O . CYS A 1 111 ? 5.895 7.831 4.861 1.00 21.51 127 CYS A O 1
ATOM 801 N N . LEU A 1 112 ? 5.046 6.909 6.714 1.00 19.52 128 LEU A N 1
ATOM 802 C CA . LEU A 1 112 ? 5.525 7.951 7.604 1.00 18.45 128 LEU A CA 1
ATOM 803 C C . LEU A 1 112 ? 6.466 7.327 8.648 1.00 19.22 128 LEU A C 1
ATOM 804 O O . LEU A 1 112 ? 6.014 6.619 9.552 1.00 17.42 128 LEU A O 1
ATOM 809 N N . PRO A 1 113 ? 7.792 7.564 8.507 1.00 18.80 129 PRO A N 1
ATOM 810 C CA . PRO A 1 113 ? 8.751 7.159 9.542 1.00 18.74 129 PRO A CA 1
ATOM 811 C C . PRO A 1 113 ? 8.438 7.853 10.858 1.00 18.41 129 PRO A C 1
ATOM 812 O O . PRO A 1 113 ? 8.005 8.993 10.852 1.00 18.37 129 PRO A O 1
ATOM 816 N N . VAL A 1 114 ? 8.648 7.145 11.965 1.00 17.97 130 VAL A N 1
ATOM 817 C CA . VAL A 1 114 ? 8.384 7.636 13.309 1.00 17.87 130 VAL A CA 1
ATOM 818 C C . VAL A 1 114 ? 9.757 7.767 13.969 1.00 18.25 130 VAL A C 1
ATOM 819 O O . VAL A 1 114 ? 10.557 6.816 13.995 1.00 18.69 130 VAL A O 1
ATOM 823 N N . VAL A 1 115 ? 10.056 8.969 14.447 1.00 19.89 131 VAL A N 1
ATOM 824 C CA . VAL A 1 115 ? 11.386 9.265 14.979 1.00 20.66 131 VAL A CA 1
ATOM 825 C C . VAL A 1 115 ? 11.270 9.872 16.388 1.00 21.91 131 VAL A C 1
ATOM 826 O O . VAL A 1 115 ? 10.363 10.655 16.652 1.00 21.94 131 VAL A O 1
ATOM 830 N N . ALA A 1 116 ? 12.184 9.474 17.271 1.00 23.18 132 ALA A N 1
ATOM 831 C CA . ALA A 1 116 ? 12.297 10.050 18.606 1.00 25.94 132 ALA A CA 1
ATOM 832 C C . ALA A 1 116 ? 13.769 10.429 18.755 1.00 27.25 132 ALA A C 1
ATOM 833 O O . ALA A 1 116 ? 14.653 9.564 18.640 1.00 27.88 132 ALA A O 1
ATOM 835 N N . LYS A 1 117 ? 14.024 11.719 18.932 1.00 28.88 133 LYS A N 1
ATOM 836 C CA . LYS A 1 117 ? 15.409 12.237 19.085 1.00 30.89 133 LYS A CA 1
ATOM 837 C C . LYS A 1 117 ? 16.311 11.875 17.904 1.00 30.19 133 LYS A C 1
ATOM 838 O O . LYS A 1 117 ? 17.451 11.414 18.089 1.00 30.77 133 LYS A O 1
ATOM 844 N N . ASP A 1 118 ? 15.792 12.092 16.699 1.00 30.00 134 ASP A N 1
ATOM 845 C CA . ASP A 1 118 ? 16.436 11.684 15.439 1.00 30.59 134 ASP A CA 1
ATOM 846 C C . ASP A 1 118 ? 16.472 10.183 15.149 1.00 29.42 134 ASP A C 1
ATOM 847 O O . ASP A 1 118 ? 16.567 9.818 13.954 1.00 28.97 134 ASP A O 1
ATOM 852 N N . VAL A 1 119 ? 16.404 9.336 16.192 1.00 26.89 135 VAL A N 1
ATOM 853 C CA . VAL A 1 119 ? 16.421 7.854 16.015 1.00 25.88 135 VAL A CA 1
ATOM 854 C C . VAL A 1 119 ? 15.114 7.339 15.425 1.00 24.65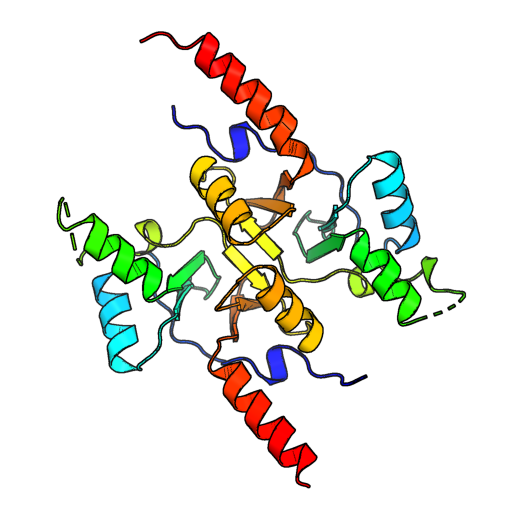 135 VAL A C 1
ATOM 855 O O . VAL A 1 119 ? 14.027 7.694 15.902 1.00 24.11 135 VAL A O 1
ATOM 859 N N . LEU A 1 120 ? 15.228 6.501 14.401 1.00 22.99 136 LEU A N 1
ATOM 860 C CA . LEU A 1 120 ? 14.057 5.854 13.817 1.00 21.53 136 LEU A CA 1
ATOM 861 C C . LEU A 1 120 ? 13.533 4.792 14.777 1.00 20.99 136 LEU A C 1
ATOM 862 O O . LEU A 1 120 ? 14.264 3.839 15.080 1.00 21.06 136 LEU A O 1
ATOM 867 N N . VAL A 1 121 ? 12.308 4.964 15.290 1.00 19.28 137 VAL A N 1
ATOM 868 C CA . VAL A 1 121 ? 11.712 3.971 16.191 1.00 19.28 137 VAL A CA 1
ATOM 869 C C . VAL A 1 121 ? 10.612 3.117 15.522 1.00 19.29 137 VAL A C 1
ATOM 870 O O . VAL A 1 121 ? 10.170 2.074 16.043 1.00 19.22 137 VAL A O 1
ATOM 874 N N . GLY A 1 122 ? 10.159 3.548 14.353 1.00 18.17 138 GLY A N 1
ATOM 875 C CA . GLY A 1 122 ? 9.116 2.778 13.684 1.00 17.50 138 GLY A CA 1
ATOM 876 C C . GLY A 1 122 ? 8.758 3.395 12.350 1.00 17.81 138 GLY A C 1
ATOM 877 O O . GLY A 1 122 ? 9.295 4.432 11.988 1.00 17.37 138 GLY A O 1
ATOM 878 N N . ILE A 1 123 ? 7.836 2.750 11.629 1.00 18.61 139 ILE A N 1
ATOM 879 C CA . ILE A 1 123 ? 7.225 3.343 10.429 1.00 19.03 139 ILE A CA 1
ATOM 880 C C . ILE A 1 123 ? 5.725 3.110 10.451 1.00 18.78 139 ILE A C 1
ATOM 881 O O . ILE A 1 123 ? 5.261 2.123 11.032 1.00 18.09 139 ILE A O 1
ATOM 886 N N . ILE A 1 124 ? 4.974 4.029 9.832 1.00 18.36 140 ILE A N 1
ATOM 887 C CA . ILE A 1 124 ? 3.555 3.800 9.586 1.00 19.28 140 ILE A CA 1
ATOM 888 C C . ILE A 1 124 ? 3.389 3.515 8.110 1.00 18.65 140 ILE A C 1
ATOM 889 O O . ILE A 1 124 ? 3.763 4.345 7.275 1.00 19.41 140 ILE A O 1
ATOM 894 N N . THR A 1 125 ? 2.841 2.357 7.766 1.00 18.67 141 THR A N 1
ATOM 895 C CA . THR A 1 125 ? 2.563 2.065 6.360 1.00 19.69 141 THR A CA 1
ATOM 896 C C . THR A 1 125 ? 1.108 1.682 6.158 1.00 19.47 141 THR A C 1
ATOM 897 O O . THR A 1 125 ? 0.370 1.468 7.131 1.00 17.57 141 THR A O 1
ATOM 901 N N . ASP A 1 126 ? 0.699 1.573 4.888 1.00 19.52 142 ASP A N 1
ATOM 902 C CA A ASP A 1 126 ? -0.653 1.110 4.597 0.50 19.10 142 ASP A CA 1
ATOM 903 C CA B ASP A 1 126 ? -0.646 1.068 4.584 0.50 20.31 142 ASP A CA 1
ATOM 904 C C . ASP A 1 126 ? -0.935 -0.204 5.364 1.00 19.33 142 ASP A C 1
ATOM 905 O O . ASP A 1 126 ? -2.048 -0.400 5.879 1.00 18.55 142 ASP A O 1
ATOM 914 N N . SER A 1 127 ? 0.068 -1.085 5.468 1.00 19.99 143 SER A N 1
ATOM 915 C CA . SER A 1 127 ? -0.132 -2.354 6.192 1.00 20.45 143 SER A CA 1
ATOM 916 C C . SER A 1 127 ? -0.598 -2.134 7.642 1.00 18.87 143 SER A C 1
ATOM 917 O O . SER A 1 127 ? -1.429 -2.876 8.153 1.00 18.49 143 SER A O 1
ATOM 920 N N . ASP A 1 128 ? -0.078 -1.105 8.303 1.00 18.38 144 ASP A N 1
ATOM 921 C CA . ASP A 1 128 ? -0.506 -0.793 9.663 1.00 18.02 144 ASP A CA 1
ATOM 922 C C . ASP A 1 128 ? -1.972 -0.344 9.751 1.00 18.38 144 ASP A C 1
ATOM 923 O O . ASP A 1 128 ? -2.679 -0.680 10.729 1.00 19.13 144 ASP A O 1
ATOM 928 N N . PHE A 1 129 ? -2.406 0.434 8.764 1.00 17.45 145 PHE A N 1
ATOM 929 C CA . PHE A 1 129 ? -3.809 0.854 8.662 1.00 16.71 145 PHE A CA 1
ATOM 930 C C . PHE A 1 129 ? -4.749 -0.299 8.381 1.00 16.94 145 PHE A C 1
ATOM 931 O O . PHE A 1 129 ? -5.864 -0.315 8.881 1.00 15.43 145 PHE A O 1
ATOM 939 N N . VAL A 1 130 ? -4.310 -1.265 7.571 1.00 16.91 146 VAL A N 1
ATOM 940 C CA . VAL A 1 130 ? -5.131 -2.489 7.435 1.00 17.20 146 VAL A CA 1
ATOM 941 C C . VAL A 1 130 ? -5.406 -3.161 8.787 1.00 16.47 146 VAL A C 1
ATOM 942 O O . VAL A 1 130 ? -6.529 -3.520 9.092 1.00 15.92 146 VAL A O 1
ATOM 946 N N . THR A 1 131 ? -4.361 -3.337 9.601 1.00 17.63 147 THR A N 1
ATOM 947 C CA . THR A 1 131 ? -4.451 -3.972 10.896 1.00 18.73 147 THR A CA 1
ATOM 948 C C . THR A 1 131 ? -5.382 -3.194 11.809 1.00 19.76 147 THR A C 1
ATOM 949 O O . THR A 1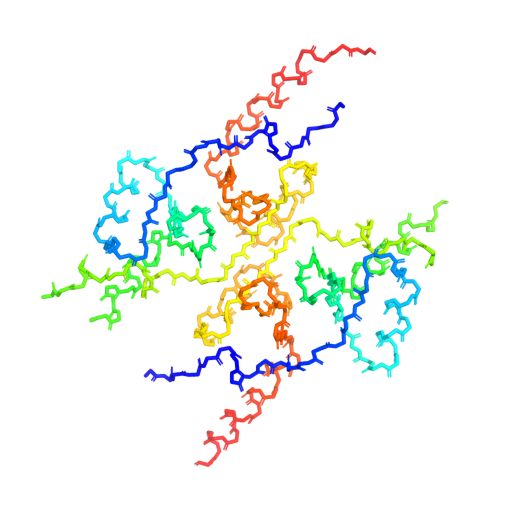 131 ? -6.258 -3.757 12.484 1.00 18.18 147 THR A O 1
ATOM 953 N N . ILE A 1 132 ? -5.196 -1.882 11.823 1.00 19.56 148 ILE A N 1
ATOM 954 C CA . ILE A 1 132 ? -6.038 -1.079 12.666 1.00 20.98 148 ILE A CA 1
ATOM 955 C C . ILE A 1 132 ? -7.510 -1.066 12.165 1.00 19.20 148 ILE A C 1
ATOM 956 O O . ILE A 1 132 ? -8.428 -1.101 12.990 1.00 20.00 148 ILE A O 1
ATOM 961 N N . ALA A 1 133 ? -7.736 -1.082 10.846 1.00 18.70 149 ALA A N 1
ATOM 962 C CA . ALA A 1 133 ? -9.121 -1.192 10.304 1.00 17.64 149 ALA A CA 1
ATOM 963 C C . ALA A 1 133 ? -9.801 -2.498 10.754 1.00 17.25 149 ALA A C 1
ATOM 964 O O . ALA A 1 133 ? -10.995 -2.513 11.137 1.00 16.68 149 ALA A O 1
ATOM 966 N N . ILE A 1 134 ? -9.043 -3.591 10.696 1.00 17.42 150 ILE A N 1
ATOM 967 C CA . ILE A 1 134 ? -9.545 -4.901 11.166 1.00 18.05 150 ILE A CA 1
ATOM 968 C C . ILE A 1 134 ? -9.935 -4.824 12.653 1.00 19.45 150 ILE A C 1
ATOM 969 O O . ILE A 1 134 ? -11.050 -5.225 13.035 1.00 20.59 150 ILE A O 1
ATOM 974 N N . ASN A 1 135 ? -9.047 -4.286 13.494 1.00 19.19 151 ASN A N 1
ATOM 975 C CA . ASN A 1 135 ? -9.348 -4.226 14.923 1.00 20.98 151 ASN A CA 1
ATOM 976 C C . ASN A 1 135 ? -10.563 -3.351 15.213 1.00 19.17 151 ASN A C 1
ATOM 977 O O . ASN A 1 135 ? -11.364 -3.679 16.081 1.00 19.12 151 ASN A O 1
ATOM 982 N N . LEU A 1 136 ? -10.700 -2.242 14.493 1.00 18.33 152 LEU A N 1
ATOM 983 C CA . LEU A 1 136 ? -11.882 -1.375 14.663 1.00 18.36 152 LEU A CA 1
ATOM 984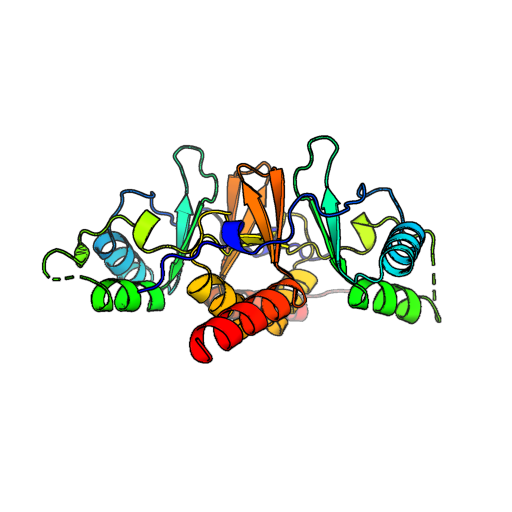 C C . LEU A 1 136 ? -13.171 -2.064 14.192 1.00 18.44 152 LEU A C 1
ATOM 985 O O . LEU A 1 136 ? -14.217 -1.948 14.829 1.00 17.21 152 LEU A O 1
ATOM 990 N N . LEU A 1 137 ? -13.098 -2.778 13.076 1.00 18.70 153 LEU A N 1
ATOM 991 C CA . LEU A 1 137 ? -14.269 -3.493 12.591 1.00 19.57 153 LEU A CA 1
ATOM 992 C C . LEU A 1 137 ? -14.650 -4.601 13.575 1.00 20.56 153 LEU A C 1
ATOM 993 O O . LEU A 1 137 ? -15.835 -4.824 13.828 1.00 21.07 153 LEU A O 1
ATOM 998 N N . GLU A 1 138 ? -13.643 -5.295 14.092 1.00 22.30 154 GLU A N 1
ATOM 999 C CA . GLU A 1 138 ? -13.867 -6.324 15.139 1.00 26.02 154 GLU A CA 1
ATOM 1000 C C . GLU A 1 138 ? -14.568 -5.748 16.369 1.00 25.76 154 GLU A C 1
ATOM 1001 O O . GLU A 1 138 ? -15.490 -6.365 16.904 1.00 25.45 154 GLU A O 1
ATOM 1007 N N . LEU A 1 139 ? -14.130 -4.562 16.784 1.00 26.33 155 LEU A N 1
ATOM 1008 C CA . LEU A 1 139 ? -14.734 -3.840 17.899 1.00 28.06 155 LEU A CA 1
ATOM 1009 C C . LEU A 1 139 ? -16.182 -3.494 17.603 1.00 30.20 155 LEU A C 1
ATOM 1010 O O . LEU A 1 139 ? -17.061 -3.651 18.454 1.00 30.61 155 LEU A O 1
ATOM 1015 N N . GLN A 1 140 ? -16.419 -2.979 16.398 1.00 32.18 156 GLN A N 1
ATOM 1016 C CA . GLN A 1 140 ? -17.756 -2.606 15.959 1.00 34.98 156 GLN A CA 1
ATOM 1017 C C . GLN A 1 140 ? -18.695 -3.827 15.938 1.00 36.00 156 GLN A C 1
ATOM 1018 O O . GLN A 1 140 ? -19.869 -3.717 16.306 1.00 36.01 156 GLN A O 1
ATOM 1024 N N . GLU A 1 141 ? -18.161 -4.989 15.558 1.00 37.80 157 GLU A N 1
ATOM 1025 C CA . GLU A 1 141 ? -18.915 -6.252 15.601 1.00 40.17 157 GLU A CA 1
ATOM 1026 C C . GLU A 1 141 ? -19.248 -6.691 17.025 1.00 41.51 157 GLU A C 1
ATOM 1027 O O . GLU A 1 141 ? -20.381 -7.113 17.302 1.00 42.34 157 GLU A O 1
ATOM 1033 N N . GLU A 1 142 ? -18.258 -6.598 17.911 1.00 41.86 158 GLU A N 1
ATOM 1034 C CA . GLU A 1 142 ? -18.457 -6.797 19.341 1.00 43.36 158 GLU A CA 1
ATOM 1035 C C . GLU A 1 142 ? -19.224 -5.616 19.910 1.00 43.71 158 GLU A C 1
ATOM 1036 O O . GLU A 1 142 ? -20.450 -5.594 19.890 1.00 45.48 158 GLU A O 1
ATOM 1042 N N . LEU B 1 3 ? 26.454 25.870 -9.641 1.00 40.99 19 LEU B N 1
ATOM 1043 C CA . LEU B 1 3 ? 25.474 26.577 -10.505 1.00 40.17 19 LEU B CA 1
ATOM 1044 C C . LEU B 1 3 ? 24.007 26.341 -10.098 1.00 39.48 19 LEU B C 1
ATOM 1045 O O . LEU B 1 3 ? 23.233 27.297 -10.026 1.00 39.45 19 LEU B O 1
ATOM 1050 N N . MET B 1 4 ? 23.629 25.083 -9.846 1.00 36.95 20 MET B N 1
ATOM 1051 C CA . MET B 1 4 ? 22.220 24.749 -9.637 1.00 35.69 20 MET B CA 1
ATOM 1052 C C . MET B 1 4 ? 21.684 25.395 -8.358 1.00 30.79 20 MET B C 1
ATOM 1053 O O . MET B 1 4 ? 22.386 25.504 -7.350 1.00 29.67 20 MET B O 1
ATOM 1058 N N . ILE B 1 5 ? 20.450 25.864 -8.436 1.00 25.11 21 ILE B N 1
ATOM 1059 C CA . ILE B 1 5 ? 19.858 26.577 -7.341 1.00 21.67 21 ILE B CA 1
ATOM 1060 C C . ILE B 1 5 ? 19.540 25.566 -6.237 1.00 19.44 21 ILE B C 1
ATOM 1061 O O . ILE B 1 5 ? 18.840 24.585 -6.459 1.00 17.07 21 ILE B O 1
ATOM 1066 N N . LYS B 1 6 ? 20.055 25.832 -5.050 1.00 17.64 22 LYS B N 1
ATOM 1067 C CA . LYS B 1 6 ? 19.771 24.960 -3.911 1.00 16.71 22 LYS B CA 1
ATOM 1068 C C . LYS B 1 6 ? 18.727 25.586 -2.986 1.00 15.96 22 LYS B C 1
ATOM 1069 O O . LYS B 1 6 ? 18.410 26.776 -3.072 1.00 14.75 22 LYS B O 1
ATOM 1075 N N . VAL B 1 7 ? 18.167 24.761 -2.105 1.00 16.07 23 VAL B N 1
ATOM 1076 C CA . VAL B 1 7 ? 17.175 25.230 -1.157 1.00 15.98 23 VAL B CA 1
ATOM 1077 C C . VAL B 1 7 ? 17.669 26.495 -0.423 1.00 15.99 23 VAL B C 1
ATOM 1078 O O . VAL B 1 7 ? 16.923 27.497 -0.284 1.00 15.56 23 VAL B O 1
ATOM 1082 N N . GLU B 1 8 ? 18.926 26.485 0.014 1.00 15.53 24 GLU B N 1
ATOM 1083 C CA . GLU B 1 8 ? 19.433 27.619 0.814 1.00 15.96 24 GLU B CA 1
ATOM 1084 C C . GLU B 1 8 ? 19.550 28.919 0.013 1.00 16.12 24 GLU B C 1
ATOM 1085 O O . GLU B 1 8 ? 19.554 30.030 0.573 1.00 15.64 24 GLU B O 1
ATOM 1091 N N . ASP B 1 9 ? 19.681 28.776 -1.291 1.00 16.09 25 ASP B N 1
ATOM 1092 C CA . ASP B 1 9 ? 19.789 29.950 -2.163 1.00 17.66 25 ASP B CA 1
ATOM 1093 C C . ASP B 1 9 ? 18.509 30.771 -2.225 1.00 19.30 25 ASP B C 1
ATOM 1094 O O . ASP B 1 9 ? 18.571 31.984 -2.557 1.00 19.64 25 ASP B O 1
ATOM 1099 N N . MET B 1 10 ? 17.356 30.150 -1.943 1.00 18.21 26 MET B N 1
ATOM 1100 C CA . MET B 1 10 ? 16.087 30.891 -2.003 1.00 20.53 26 MET B CA 1
ATOM 1101 C C . MET B 1 10 ? 15.219 30.813 -0.773 1.00 18.95 26 MET B C 1
ATOM 1102 O O . MET B 1 10 ? 14.138 31.425 -0.732 1.00 18.31 26 MET B O 1
ATOM 1107 N N . MET B 1 11 ? 15.702 30.112 0.251 1.00 17.77 27 MET B N 1
ATOM 1108 C CA . MET B 1 11 ? 14.917 29.982 1.470 1.00 17.28 27 MET B CA 1
ATOM 1109 C C . MET B 1 11 ? 14.857 31.277 2.252 1.00 18.41 27 MET B C 1
ATOM 1110 O O . MET B 1 11 ? 15.725 32.167 2.116 1.00 16.76 27 MET B O 1
ATOM 1115 N N . THR B 1 12 ? 13.838 31.347 3.105 1.00 18.40 28 THR B N 1
ATOM 1116 C CA . THR B 1 12 ? 13.748 32.422 4.089 1.00 20.71 28 THR B CA 1
ATOM 1117 C C . THR B 1 12 ? 14.689 32.091 5.228 1.00 21.31 28 THR B C 1
ATOM 1118 O O . THR B 1 12 ? 14.575 31.026 5.848 1.00 21.69 28 THR B O 1
ATOM 1122 N N . ARG B 1 13 ? 15.636 32.979 5.484 1.00 22.04 29 ARG B N 1
ATOM 1123 C CA A ARG B 1 13 ? 16.579 32.799 6.591 0.50 23.98 29 ARG B CA 1
ATOM 1124 C CA B ARG B 1 13 ? 16.574 32.785 6.585 0.50 23.50 29 ARG B CA 1
ATOM 1125 C C . ARG B 1 13 ? 15.992 33.446 7.840 1.00 24.45 29 ARG B C 1
ATOM 1126 O O . ARG B 1 13 ? 15.041 34.223 7.754 1.00 25.09 29 ARG B O 1
ATOM 1141 N N . HIS B 1 14 ? 16.514 33.093 9.008 1.00 26.23 30 HIS B N 1
ATOM 1142 C CA . HIS B 1 14 ? 15.995 33.667 10.267 1.00 27.73 30 HIS B CA 1
ATOM 1143 C C . HIS B 1 14 ? 14.466 33.558 10.367 1.00 27.27 30 HIS B C 1
ATOM 1144 O O . HIS B 1 14 ? 13.766 34.556 10.626 1.00 27.84 30 HIS B O 1
ATOM 1151 N N . PRO B 1 15 ? 13.928 32.339 10.157 1.00 26.11 31 PRO B N 1
ATOM 1152 C CA . PRO B 1 15 ? 12.478 32.220 10.246 1.00 26.05 31 PRO B CA 1
ATOM 1153 C C . PRO B 1 15 ? 11.999 32.568 11.655 1.00 24.90 31 PRO B C 1
ATOM 1154 O O . PRO B 1 15 ? 12.710 32.327 12.646 1.00 24.37 31 PRO B O 1
ATOM 1158 N N . HIS B 1 16 ? 10.816 33.147 11.742 1.00 25.09 32 HIS B N 1
ATOM 1159 C CA . HIS B 1 16 ? 10.228 33.452 13.053 1.00 26.23 32 HIS B CA 1
ATOM 1160 C C . HIS B 1 16 ? 9.679 32.186 13.679 1.00 25.21 32 HIS B C 1
ATOM 1161 O O . HIS B 1 16 ? 8.881 31.483 13.050 1.00 25.93 32 HIS B O 1
ATOM 1168 N N . THR B 1 17 ? 10.088 31.917 14.916 1.00 23.28 33 THR B N 1
ATOM 1169 C CA . THR B 1 17 ? 9.689 30.717 15.617 1.00 23.20 33 THR B CA 1
ATOM 1170 C C . THR B 1 17 ? 9.019 31.075 16.944 1.00 22.28 33 THR B C 1
ATOM 1171 O O . THR B 1 17 ? 9.040 32.220 17.382 1.00 21.85 33 THR B O 1
ATOM 1175 N N . LEU B 1 18 ? 8.441 30.070 17.568 1.00 22.03 34 LEU B N 1
ATOM 1176 C CA . LEU B 1 18 ? 7.938 30.176 18.926 1.00 22.96 34 LEU B CA 1
ATOM 1177 C C . LEU B 1 18 ? 8.341 28.924 19.688 1.00 23.19 34 LEU B C 1
ATOM 1178 O O . LEU B 1 18 ? 8.711 27.925 19.085 1.00 22.71 34 LEU B O 1
ATOM 1183 N N . LEU B 1 19 ? 8.237 28.976 21.016 1.00 23.74 35 LEU B N 1
ATOM 1184 C CA . LEU B 1 19 ? 8.601 27.856 21.871 1.00 23.80 35 LEU B CA 1
ATOM 1185 C C . LEU B 1 19 ? 7.389 27.010 22.206 1.00 24.87 35 LEU B C 1
ATOM 1186 O O . LEU B 1 19 ? 6.237 27.433 21.994 1.00 24.12 35 LEU B O 1
ATOM 1191 N N . ARG B 1 20 ? 7.633 25.830 22.754 1.00 25.08 36 ARG B N 1
ATOM 1192 C CA . ARG B 1 20 ? 6.539 24.917 23.080 1.00 27.49 36 ARG B CA 1
ATOM 1193 C C . ARG B 1 20 ? 5.600 25.461 24.152 1.00 26.52 36 ARG B C 1
ATOM 1194 O O . ARG B 1 20 ? 4.487 24.987 24.267 1.00 28.04 36 ARG B O 1
ATOM 1202 N N . THR B 1 21 ? 6.065 26.440 24.923 1.00 26.36 37 THR B N 1
ATOM 1203 C CA . THR B 1 21 ? 5.284 26.992 26.035 1.00 26.29 37 THR B CA 1
ATOM 1204 C C . THR B 1 21 ? 4.768 28.391 25.741 1.00 25.78 37 THR B C 1
ATOM 1205 O O . THR B 1 21 ? 4.097 29.016 26.592 1.00 24.88 37 THR B O 1
ATOM 1209 N N . HIS B 1 22 ? 5.039 28.889 24.528 1.00 23.90 38 HIS B N 1
ATOM 1210 C CA . HIS B 1 22 ? 4.264 30.015 24.023 1.00 23.41 38 HIS B CA 1
ATOM 1211 C C . HIS B 1 22 ? 2.823 29.516 23.911 1.00 22.28 38 HIS B C 1
ATOM 1212 O O . HIS B 1 22 ? 2.581 28.319 23.967 1.00 22.47 38 HIS B O 1
ATOM 1219 N N . THR B 1 23 ? 1.869 30.418 23.720 1.00 22.09 39 THR B N 1
ATOM 1220 C CA . THR B 1 23 ? 0.456 30.021 23.690 1.00 21.26 39 THR B CA 1
ATOM 1221 C C . THR B 1 23 ? -0.174 30.037 22.292 1.00 21.32 39 THR B C 1
ATOM 1222 O O . THR B 1 23 ? 0.337 30.679 21.376 1.00 20.37 39 THR B O 1
ATOM 1226 N N . LEU B 1 24 ? -1.313 29.363 22.174 1.00 21.42 40 LEU B N 1
ATOM 1227 C CA . LEU B 1 24 ? -2.177 29.461 20.995 1.00 22.34 40 LEU B CA 1
ATOM 1228 C C . LEU B 1 24 ? -2.331 30.937 20.605 1.00 23.29 40 LEU B C 1
ATOM 1229 O O . LEU B 1 24 ? -2.167 31.287 19.449 1.00 22.22 40 LEU B O 1
ATOM 1234 N N . ASN B 1 25 ? -2.622 31.799 21.585 1.00 23.96 41 ASN B N 1
ATOM 1235 C CA . ASN B 1 25 ? -2.765 33.242 21.316 1.00 25.48 41 ASN B CA 1
ATOM 1236 C C . ASN B 1 25 ? -1.480 33.883 20.762 1.00 24.17 41 ASN B C 1
ATOM 1237 O O . ASN B 1 25 ? -1.561 34.698 19.840 1.00 24.15 41 ASN B O 1
ATOM 1242 N N . ASP B 1 26 ? -0.305 33.526 21.307 1.00 24.07 42 ASP B N 1
ATOM 1243 C CA . ASP B 1 26 ? 0.967 34.019 20.753 1.00 23.45 42 ASP B CA 1
ATOM 1244 C C . ASP B 1 26 ? 1.101 33.639 19.258 1.00 23.03 42 ASP B C 1
ATOM 1245 O O . ASP B 1 26 ? 1.493 34.473 18.424 1.00 22.42 42 ASP B O 1
ATOM 1250 N N . ALA B 1 27 ? 0.774 32.392 18.924 1.00 22.59 43 ALA B N 1
ATOM 1251 C CA . ALA B 1 27 ? 0.834 31.965 17.513 1.00 22.66 43 ALA B CA 1
ATOM 1252 C C . ALA B 1 27 ? -0.174 32.744 16.670 1.00 22.53 43 ALA B C 1
ATOM 1253 O O . ALA B 1 27 ? 0.132 33.158 15.558 1.00 21.67 43 ALA B O 1
ATOM 1255 N N . LYS B 1 28 ? -1.382 32.917 17.194 1.00 22.92 44 LYS B N 1
ATOM 1256 C CA . LYS B 1 28 ? -2.413 33.682 16.473 1.00 25.76 44 LYS B CA 1
ATOM 1257 C C . LYS B 1 28 ? -1.889 35.083 16.152 1.00 26.18 44 LYS B C 1
ATOM 1258 O O . LYS B 1 28 ? -1.973 35.569 15.006 1.00 25.61 44 LYS B O 1
ATOM 1264 N N . HIS B 1 29 ? -1.311 35.724 17.154 1.00 26.36 45 HIS B N 1
ATOM 1265 C CA . HIS B 1 29 ? -0.836 37.096 16.987 1.00 27.52 45 HIS B CA 1
ATOM 1266 C C . HIS B 1 29 ? 0.338 37.198 16.017 1.00 26.81 45 HIS B C 1
ATOM 1267 O O . HIS B 1 29 ? 0.393 38.131 15.209 1.00 27.65 45 HIS B O 1
ATOM 1274 N N . LEU B 1 30 ? 1.255 36.232 16.086 1.00 25.25 46 LEU B N 1
ATOM 1275 C CA . LEU B 1 30 ? 2.411 36.184 15.195 1.00 24.43 46 LEU B CA 1
ATOM 1276 C C . LEU B 1 30 ? 1.976 36.004 13.746 1.00 24.20 46 LEU B C 1
ATOM 1277 O O . LEU B 1 30 ? 2.499 36.696 12.856 1.00 24.43 46 LEU B O 1
ATOM 1282 N N . MET B 1 31 ? 1.046 35.067 13.521 1.00 23.49 47 MET B N 1
ATOM 1283 C CA . MET B 1 31 ? 0.484 34.830 12.196 1.00 24.99 47 MET B CA 1
ATOM 1284 C C . MET B 1 31 ? -0.194 36.077 11.643 1.00 26.48 47 MET B C 1
ATOM 1285 O O . MET B 1 31 ? -0.009 36.420 10.466 1.00 26.24 47 MET B O 1
ATOM 1290 N N . GLU B 1 32 ? -0.974 36.749 12.491 1.00 27.83 48 GLU B N 1
ATOM 1291 C CA . GLU B 1 32 ? -1.597 38.018 12.102 1.00 30.65 48 GLU B CA 1
ATOM 1292 C C . GLU B 1 32 ? -0.566 39.095 11.785 1.00 31.12 48 GLU B C 1
ATOM 1293 O O . GLU B 1 32 ? -0.689 39.790 10.767 1.00 32.66 48 GLU B O 1
ATOM 1299 N N . ALA B 1 33 ? 0.450 39.242 12.631 1.00 31.65 49 ALA B N 1
ATOM 1300 C CA . ALA B 1 33 ? 1.482 40.256 12.392 1.00 32.45 49 ALA B CA 1
ATOM 1301 C C . ALA B 1 33 ? 2.291 39.973 11.117 1.00 33.12 49 ALA B C 1
ATOM 1302 O O . ALA B 1 33 ? 2.601 40.900 10.351 1.00 33.17 49 ALA B O 1
ATOM 1304 N N . LEU B 1 34 ? 2.608 38.703 10.869 1.00 32.36 50 LEU B N 1
ATOM 1305 C CA . LEU B 1 34 ? 3.465 38.364 9.724 1.00 32.27 50 LEU B CA 1
ATOM 1306 C C . LEU B 1 34 ? 2.712 37.957 8.442 1.00 31.98 50 LEU B C 1
ATOM 1307 O O . LEU B 1 34 ? 3.328 37.743 7.382 1.00 32.25 50 LEU B O 1
ATOM 1312 N N . ASP B 1 35 ? 1.391 37.847 8.551 1.00 31.28 51 ASP B N 1
ATOM 1313 C CA . ASP B 1 35 ? 0.541 37.413 7.457 1.00 30.73 51 ASP B CA 1
ATOM 1314 C C . ASP B 1 35 ? 1.031 36.042 6.940 1.00 29.33 51 ASP B C 1
ATOM 1315 O O . ASP B 1 35 ? 1.304 35.859 5.743 1.00 29.03 51 ASP B O 1
ATOM 1320 N N . ILE B 1 36 ? 1.149 35.098 7.869 1.00 26.82 52 ILE B N 1
ATOM 1321 C CA . ILE B 1 36 ? 1.598 33.743 7.566 1.00 25.01 52 ILE B CA 1
ATOM 1322 C C . ILE B 1 36 ? 0.642 32.703 8.152 1.00 24.12 52 ILE B C 1
ATOM 1323 O O . ILE B 1 36 ? -0.105 32.989 9.099 1.00 23.26 52 ILE B O 1
ATOM 1328 N N . ARG B 1 37 ? 0.639 31.513 7.570 1.00 21.76 53 ARG B N 1
ATOM 1329 C CA . ARG B 1 37 ? -0.244 30.457 8.027 1.00 22.21 53 ARG B CA 1
ATOM 1330 C C . ARG B 1 37 ? 0.466 29.448 8.930 1.00 21.24 53 ARG B C 1
ATOM 1331 O O . ARG B 1 37 ? -0.209 28.624 9.511 1.00 21.25 53 ARG B O 1
ATOM 1339 N N . HIS B 1 38 ? 1.798 29.479 9.004 1.00 20.94 54 HIS B N 1
ATOM 1340 C CA . HIS B 1 38 ? 2.531 28.443 9.776 1.00 20.73 54 HIS B CA 1
ATOM 1341 C C . HIS B 1 38 ? 3.583 29.085 10.661 1.00 19.67 54 HIS B C 1
ATOM 1342 O O . HIS B 1 38 ? 4.261 30.024 10.249 1.00 20.63 54 HIS B O 1
ATOM 1349 N N . VAL B 1 39 ? 3.766 28.533 11.856 1.00 19.39 55 VAL B N 1
ATOM 1350 C CA . VAL B 1 39 ? 4.851 28.980 12.733 1.00 18.64 55 VAL B CA 1
ATOM 1351 C C . VAL B 1 39 ? 5.571 27.720 13.194 1.00 18.92 55 VAL B C 1
ATOM 1352 O O . VAL B 1 39 ? 4.942 26.831 13.753 1.00 17.82 55 VAL B O 1
ATOM 1356 N N . PRO B 1 40 ? 6.888 27.626 12.942 1.00 19.21 56 PRO B N 1
ATOM 1357 C CA . PRO B 1 40 ? 7.608 26.432 13.428 1.00 19.58 56 PRO B CA 1
ATOM 1358 C C . PRO B 1 40 ? 7.880 26.543 14.922 1.00 19.81 56 PRO B C 1
ATOM 1359 O O . PRO B 1 40 ? 8.118 27.630 15.422 1.00 19.86 56 PRO B O 1
ATOM 1363 N N . ILE B 1 41 ? 7.801 25.414 15.612 1.00 20.41 57 ILE B N 1
ATOM 1364 C CA . ILE B 1 41 ? 8.007 25.376 17.047 1.00 20.44 57 ILE B CA 1
ATOM 1365 C C . ILE B 1 41 ? 9.378 24.749 17.290 1.00 21.46 57 ILE B C 1
ATOM 1366 O O . ILE B 1 41 ? 9.680 23.669 16.766 1.00 19.81 57 ILE B O 1
ATOM 1371 N N . VAL B 1 42 ? 10.227 25.455 18.028 1.00 22.15 58 VAL B N 1
ATOM 1372 C CA . VAL B 1 42 ? 11.577 24.961 18.253 1.00 24.08 58 VAL B CA 1
ATOM 1373 C C . VAL B 1 42 ? 11.858 24.838 19.758 1.00 26.79 58 VAL B C 1
ATOM 1374 O O . VAL B 1 42 ? 11.057 25.337 20.578 1.00 25.63 58 VAL B O 1
ATOM 1378 N N . ASP B 1 43 ? 12.955 24.161 20.121 1.00 29.25 59 ASP B N 1
ATOM 1379 C CA . ASP B 1 43 ? 13.462 24.252 21.501 1.00 31.23 59 ASP B CA 1
ATOM 1380 C C . ASP B 1 43 ? 14.475 25.352 21.654 1.00 32.56 59 ASP B C 1
ATOM 1381 O O . ASP B 1 43 ? 14.706 26.149 20.721 1.00 32.53 59 ASP B O 1
ATOM 1386 N N . ALA B 1 44 ? 15.080 25.408 22.845 1.00 33.96 60 ALA B N 1
ATOM 1387 C CA . ALA B 1 44 ? 16.112 26.392 23.148 1.00 35.22 60 ALA B CA 1
ATOM 1388 C C . ALA B 1 44 ? 17.258 26.378 22.133 1.00 35.57 60 ALA B C 1
ATOM 1389 O O . ALA B 1 44 ? 17.776 27.433 21.763 1.00 36.93 60 ALA B O 1
ATOM 1391 N N . ASN B 1 45 ? 17.634 25.189 21.672 1.00 36.16 61 ASN B N 1
ATOM 1392 C CA . ASN B 1 45 ? 18.766 25.034 20.746 1.00 35.93 61 ASN B CA 1
ATOM 1393 C C . ASN B 1 45 ? 18.381 25.194 19.262 1.00 35.39 61 ASN B C 1
ATOM 1394 O O . ASN B 1 45 ? 19.144 24.788 18.378 1.00 35.45 61 ASN B O 1
ATOM 1399 N N . LYS B 1 46 ? 17.213 25.798 19.013 1.00 33.75 62 LYS B N 1
ATOM 1400 C CA . LYS B 1 46 ? 16.592 25.925 17.671 1.00 32.39 62 LYS B CA 1
ATOM 1401 C C . LYS B 1 46 ? 16.381 24.609 16.910 1.00 30.59 62 LYS B C 1
ATOM 1402 O O . LYS B 1 46 ? 16.317 24.600 15.669 1.00 30.26 62 LYS B O 1
ATOM 1408 N N . LYS B 1 47 ? 16.212 23.520 17.657 1.00 29.07 63 LYS B N 1
ATOM 1409 C CA . LYS B 1 47 ? 15.822 22.243 17.088 1.00 29.18 63 LYS B CA 1
ATOM 1410 C C . LYS B 1 47 ? 14.327 22.250 16.834 1.00 27.75 63 LYS B C 1
ATOM 1411 O O . LYS B 1 47 ? 13.540 22.635 17.698 1.00 26.49 63 LYS B O 1
ATOM 1417 N N . LEU B 1 48 ? 13.947 21.765 15.661 1.00 26.30 64 LEU B N 1
ATOM 1418 C CA . LEU B 1 48 ? 12.550 21.744 15.253 1.00 24.63 64 LEU B CA 1
ATOM 1419 C C . LEU B 1 48 ? 11.771 20.673 16.001 1.00 24.28 64 LEU B C 1
ATOM 1420 O O . LEU B 1 48 ? 12.154 19.498 16.012 1.00 23.87 64 LEU B O 1
ATOM 1425 N N . LEU B 1 49 ? 10.655 21.075 16.606 1.00 22.93 65 LEU B N 1
ATOM 1426 C CA . LEU B 1 49 ? 9.815 20.154 17.354 1.00 22.64 65 LEU B CA 1
ATOM 1427 C C . LEU B 1 49 ? 8.490 19.912 16.640 1.00 22.28 65 LEU B C 1
ATOM 1428 O O . LEU B 1 49 ? 7.865 18.884 16.820 1.00 21.86 65 LEU B O 1
ATOM 1433 N N . GLY B 1 50 ? 8.042 20.877 15.837 1.00 20.18 66 GLY B N 1
ATOM 1434 C CA . GLY B 1 50 ? 6.749 20.719 15.195 1.00 20.49 66 GLY B CA 1
ATOM 1435 C C . GLY B 1 50 ? 6.324 22.015 14.500 1.00 19.43 66 GLY B C 1
ATOM 1436 O O . GLY B 1 50 ? 7.072 22.983 14.459 1.00 18.13 66 GLY B O 1
ATOM 1437 N N . ILE B 1 51 ? 5.098 21.999 13.986 1.00 19.87 67 ILE B N 1
ATOM 1438 C CA . ILE B 1 51 ? 4.553 23.108 13.218 1.00 19.71 67 ILE B CA 1
ATOM 1439 C C . ILE B 1 51 ? 3.144 23.371 13.727 1.00 18.24 67 ILE B C 1
ATOM 1440 O O . ILE B 1 51 ? 2.417 22.446 14.026 1.00 19.84 67 ILE B O 1
ATOM 1445 N N . VAL B 1 52 ? 2.778 24.635 13.821 1.00 18.92 68 VAL B N 1
ATOM 1446 C CA . VAL B 1 52 ? 1.430 25.037 14.181 1.00 19.41 68 VAL B CA 1
ATOM 1447 C C . VAL B 1 52 ? 0.931 25.800 12.974 1.00 19.07 68 VAL B C 1
ATOM 1448 O O . VAL B 1 52 ? 1.593 26.719 12.524 1.00 18.95 68 VAL B O 1
ATOM 1452 N N . SER B 1 53 ? -0.248 25.451 12.476 1.00 20.29 69 SER B N 1
ATOM 1453 C CA . SER B 1 53 ? -0.802 26.192 11.348 1.00 19.98 69 SER B CA 1
ATOM 1454 C C . SER B 1 53 ? -2.019 26.986 11.791 1.00 20.27 69 SER B C 1
ATOM 1455 O O . SER B 1 53 ? -2.575 26.749 12.855 1.00 19.68 69 SER B O 1
ATOM 1458 N N . GLN B 1 54 ? -2.478 27.897 10.941 1.00 21.30 70 GLN B N 1
ATOM 1459 C CA . GLN B 1 54 ? -3.707 28.637 11.260 1.00 21.76 70 GLN B CA 1
ATOM 1460 C C . GLN B 1 54 ? -4.924 27.722 11.440 1.00 21.73 70 GLN B C 1
ATOM 1461 O O . GLN B 1 54 ? -5.763 28.004 12.279 1.00 22.45 70 GLN B O 1
ATOM 1467 N N . ARG B 1 55 ? -4.999 26.617 10.699 1.00 22.01 71 ARG B N 1
ATOM 1468 C CA . ARG B 1 55 ? -6.082 25.634 10.881 1.00 23.46 71 ARG B CA 1
ATOM 1469 C C . ARG B 1 55 ? -5.997 25.024 12.284 1.00 23.33 71 ARG B C 1
ATOM 1470 O O . ARG B 1 55 ? -7.018 24.813 12.920 1.00 22.52 71 ARG B O 1
ATOM 1478 N N . ASP B 1 56 ? -4.776 24.750 12.758 1.00 23.81 72 ASP B N 1
ATOM 1479 C CA . ASP B 1 56 ? -4.599 24.091 14.061 1.00 24.35 72 ASP B CA 1
ATOM 1480 C C . ASP B 1 56 ? -5.134 24.966 15.184 1.00 24.65 72 ASP B C 1
ATOM 1481 O O . ASP B 1 56 ? -5.589 24.446 16.200 1.00 25.34 72 ASP B O 1
ATOM 1486 N N . LEU B 1 57 ? -5.105 26.286 14.985 1.00 25.54 73 LEU B N 1
ATOM 1487 C CA . LEU B 1 57 ? -5.565 27.234 16.004 1.00 26.36 73 LEU B CA 1
ATOM 1488 C C . LEU B 1 57 ? -7.035 27.023 16.323 1.00 27.85 73 LEU B C 1
ATOM 1489 O O . LEU B 1 57 ? -7.432 26.897 17.501 1.00 27.53 73 LEU B O 1
ATOM 1494 N N . LEU B 1 58 ? -7.842 26.963 15.268 1.00 28.14 74 LEU B N 1
ATOM 1495 C CA . LEU B 1 58 ? -9.267 26.707 15.425 1.00 30.15 74 LEU B CA 1
ATOM 1496 C C . LEU B 1 58 ? -9.491 25.295 15.991 1.00 31.24 74 LEU B C 1
ATOM 1497 O O . LEU B 1 58 ? -10.275 25.103 16.921 1.00 31.57 74 LEU B O 1
ATOM 1502 N N . ALA B 1 59 ? -8.797 24.318 15.415 1.00 32.64 75 ALA B N 1
ATOM 1503 C CA . ALA B 1 59 ? -8.967 22.931 15.808 1.00 34.39 75 ALA B CA 1
ATOM 1504 C C . ALA B 1 59 ? -8.863 22.807 17.321 1.00 35.18 75 ALA B C 1
ATOM 1505 O O . ALA B 1 59 ? -9.720 22.184 17.952 1.00 35.66 75 ALA B O 1
ATOM 1507 N N . ALA B 1 60 ? -7.832 23.436 17.890 1.00 36.02 76 ALA B N 1
ATOM 1508 C CA . ALA B 1 60 ? -7.539 23.364 19.321 1.00 37.18 76 ALA B CA 1
ATOM 1509 C C . ALA B 1 60 ? -8.604 24.069 20.167 1.00 38.34 76 ALA B C 1
ATOM 1510 O O . ALA B 1 60 ? -8.919 23.624 21.281 1.00 37.73 76 ALA B O 1
ATOM 1512 N N . GLN B 1 61 ? -9.160 25.156 19.630 1.00 39.20 77 GLN B N 1
ATOM 1513 C CA . GLN B 1 61 ? -10.221 25.897 20.315 1.00 40.69 77 GLN B CA 1
ATOM 1514 C C . GLN B 1 61 ? -11.471 25.029 20.380 1.00 41.94 77 GLN B C 1
ATOM 1515 O O . GLN B 1 61 ? -12.108 24.927 21.429 1.00 41.57 77 GLN B O 1
ATOM 1521 N N . GLU B 1 62 ? -11.805 24.403 19.251 1.00 43.49 78 GLU B N 1
ATOM 1522 C CA . GLU B 1 62 ? -12.979 23.532 19.152 1.00 45.79 78 GLU B CA 1
ATOM 1523 C C . GLU B 1 62 ? -12.920 22.348 20.120 1.00 46.96 78 GLU B C 1
ATOM 1524 O O . GLU B 1 62 ? -13.945 21.985 20.720 1.00 47.54 78 GLU B O 1
ATOM 1530 N N . SER B 1 63 ? -11.732 21.764 20.280 1.00 47.55 79 SER B N 1
ATOM 1531 C CA . SER B 1 63 ? -11.558 20.636 21.191 1.00 48.91 79 SER B CA 1
ATOM 1532 C C . SER B 1 63 ? -11.571 21.019 22.687 1.00 49.53 79 SER B C 1
ATOM 1533 O O . SER B 1 63 ? -11.896 20.184 23.542 1.00 49.60 79 SER B O 1
ATOM 1536 N N . SER B 1 64 ? -11.230 22.271 23.004 1.00 50.00 80 SER B N 1
ATOM 1537 C CA . SER B 1 64 ? -11.279 22.727 24.402 1.00 50.65 80 SER B CA 1
ATOM 1538 C C . SER B 1 64 ? -12.702 23.081 24.848 1.00 50.67 80 SER B C 1
ATOM 1539 O O . SER B 1 64 ? -13.560 23.418 24.022 1.00 51.20 80 SER B O 1
ATOM 1542 N N . SER B 1 73 ? -13.356 30.408 29.063 1.00 43.26 89 SER B N 1
ATOM 1543 C CA . SER B 1 73 ? -12.569 29.739 28.028 1.00 43.37 89 SER B CA 1
ATOM 1544 C C . SER B 1 73 ? -11.079 30.044 28.154 1.00 42.12 89 SER B C 1
ATOM 1545 O O . SER B 1 73 ? -10.612 31.149 27.823 1.00 42.73 89 SER B O 1
ATOM 1548 N N . LEU B 1 74 ? -10.329 29.046 28.611 1.00 40.26 90 LEU B N 1
ATOM 1549 C CA . LEU B 1 74 ? -8.889 29.178 28.699 1.00 37.99 90 LEU B CA 1
ATOM 1550 C C . LEU B 1 74 ? -8.185 28.800 27.397 1.00 36.30 90 LEU B C 1
ATOM 1551 O O . LEU B 1 74 ? -6.947 28.754 27.354 1.00 34.78 90 LEU B O 1
ATOM 1556 N N . ALA B 1 75 ? -8.962 28.550 26.336 1.00 34.36 91 ALA B N 1
ATOM 1557 C CA . ALA B 1 75 ? -8.412 27.919 25.116 1.00 33.11 91 ALA B CA 1
ATOM 1558 C C . ALA B 1 75 ? -7.238 28.676 24.502 1.00 31.73 91 ALA B C 1
ATOM 1559 O O . ALA B 1 75 ? -6.293 28.063 24.025 1.00 31.96 91 ALA B O 1
ATOM 1561 N N . PHE B 1 76 ? -7.298 30.004 24.526 1.00 30.26 92 PHE B N 1
ATOM 1562 C CA . PHE B 1 76 ? -6.243 30.838 23.960 1.00 28.96 92 PHE B CA 1
ATOM 1563 C C . PHE B 1 76 ? -4.904 30.729 24.701 1.00 27.18 92 PHE B C 1
ATOM 1564 O O . PHE B 1 76 ? -3.890 31.140 24.163 1.00 25.88 92 PHE B O 1
ATOM 1572 N N . GLU B 1 77 ? -4.911 30.192 25.925 1.00 24.97 93 GLU B N 1
ATOM 1573 C CA . GLU B 1 77 ? -3.683 30.089 26.736 1.00 24.33 93 GLU B CA 1
ATOM 1574 C C . GLU B 1 77 ? -3.009 28.721 26.613 1.00 24.11 93 GLU B C 1
ATOM 1575 O O . GLU B 1 77 ? -1.934 28.509 27.183 1.00 22.94 93 GLU B O 1
ATOM 1581 N N . THR B 1 78 ? -3.626 27.828 25.840 1.00 24.23 94 THR B N 1
ATOM 1582 C CA . THR B 1 78 ? -3.086 26.482 25.577 1.00 25.17 94 THR B CA 1
ATOM 1583 C C . THR B 1 78 ? -1.654 26.555 25.073 1.00 24.93 94 THR B C 1
ATOM 1584 O O . THR B 1 78 ? 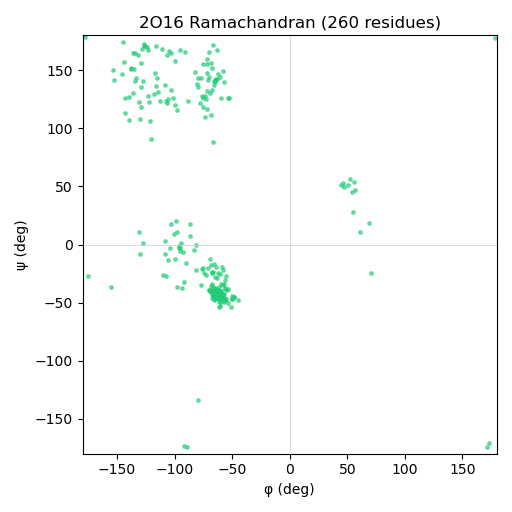-1.378 27.251 24.101 1.00 25.38 94 THR B O 1
ATOM 1588 N N . PRO B 1 79 ? -0.736 25.833 25.728 1.00 25.65 95 PRO B N 1
ATOM 1589 C CA . PRO B 1 79 ? 0.634 25.811 25.248 1.00 25.63 95 PRO B CA 1
ATOM 1590 C C . PRO B 1 79 ? 0.745 25.146 23.867 1.00 24.46 95 PRO B C 1
ATOM 1591 O O . PRO B 1 79 ? 0.035 24.206 23.559 1.00 24.68 95 PRO B O 1
ATOM 1595 N N . LEU B 1 80 ? 1.613 25.710 23.049 1.00 24.54 96 LEU B N 1
ATOM 1596 C CA . LEU B 1 80 ? 1.776 25.295 21.660 1.00 24.18 96 LEU B CA 1
ATOM 1597 C C . LEU B 1 80 ? 2.124 23.809 21.474 1.00 25.72 96 LEU B C 1
ATOM 1598 O O . LEU B 1 80 ? 1.669 23.189 20.497 1.00 25.05 96 LEU B O 1
ATOM 1603 N N . PHE B 1 81 ? 2.887 23.217 22.402 1.00 26.49 97 PHE B N 1
ATOM 1604 C CA . PHE B 1 81 ? 3.187 21.772 22.268 1.00 28.84 97 PHE B CA 1
ATOM 1605 C C . PHE B 1 81 ? 1.908 20.924 22.214 1.00 29.36 97 PHE B C 1
ATOM 1606 O O . PHE B 1 81 ? 1.909 19.815 21.668 1.00 29.84 97 PHE B O 1
ATOM 1614 N N . GLU B 1 82 ? 0.811 21.468 22.732 1.00 29.42 98 GLU B N 1
ATOM 1615 C CA . GLU B 1 82 ? -0.475 20.791 22.672 1.00 30.29 98 GLU B CA 1
ATOM 1616 C C . GLU B 1 82 ? -1.267 21.129 21.427 1.00 29.18 98 GLU B C 1
ATOM 1617 O O . GLU B 1 82 ? -2.224 20.444 21.107 1.00 30.04 98 GLU B O 1
ATOM 1623 N N . VAL B 1 83 ? -0.874 22.193 20.752 1.00 28.29 99 VAL B N 1
ATOM 1624 C CA . VAL B 1 83 ? -1.586 22.711 19.568 1.00 27.57 99 VAL B CA 1
ATOM 1625 C C . VAL B 1 83 ? -0.904 22.216 18.270 1.00 27.23 99 VAL B C 1
ATOM 1626 O O . VAL B 1 83 ? -1.566 21.918 17.262 1.00 27.97 99 VAL B O 1
ATOM 1630 N N . MET B 1 84 ? 0.421 22.128 18.320 1.00 26.27 100 MET B N 1
ATOM 1631 C CA . MET B 1 84 ? 1.245 21.798 17.166 1.00 25.67 100 MET B CA 1
ATOM 1632 C C . MET B 1 84 ? 1.080 20.345 16.730 1.00 24.75 100 MET B C 1
ATOM 1633 O O . MET B 1 84 ? 0.543 19.530 17.475 1.00 24.90 100 MET B O 1
ATOM 1638 N N . HIS B 1 85 ? 1.548 20.027 15.523 1.00 24.16 101 HIS B N 1
ATOM 1639 C CA . HIS B 1 85 ? 1.711 18.613 15.120 1.00 22.60 101 HIS B CA 1
ATOM 1640 C C . HIS B 1 85 ? 3.194 18.335 14.852 1.00 22.07 101 HIS B C 1
ATOM 1641 O O . HIS B 1 85 ? 3.936 19.226 14.406 1.00 20.48 101 HIS B O 1
ATOM 1648 N N . THR B 1 86 ? 3.619 17.104 15.126 1.00 20.78 102 THR B N 1
ATOM 1649 C CA . THR B 1 86 ? 5.015 16.724 14.934 1.00 19.39 102 THR B CA 1
ATOM 1650 C C . THR B 1 86 ? 5.253 16.078 13.579 1.00 19.25 102 THR B C 1
ATOM 1651 O O . THR B 1 86 ? 6.357 15.647 13.307 1.00 18.53 102 THR B O 1
ATOM 1655 N N . ASP B 1 87 ? 4.211 15.971 12.752 1.00 19.37 103 ASP B N 1
ATOM 1656 C CA . ASP B 1 87 ? 4.380 15.534 11.379 1.00 20.41 103 ASP B CA 1
ATOM 1657 C C . ASP B 1 87 ? 5.022 16.695 10.653 1.00 20.61 103 ASP B C 1
ATOM 1658 O O . ASP B 1 87 ? 4.384 17.728 10.420 1.00 21.34 103 ASP B O 1
ATOM 1663 N N . VAL B 1 88 ? 6.280 16.520 10.284 1.00 19.85 104 VAL B N 1
ATOM 1664 C CA . VAL B 1 88 ? 7.021 17.583 9.638 1.00 20.61 104 VAL B CA 1
ATOM 1665 C C . VAL B 1 88 ? 7.853 17.022 8.489 1.00 20.07 104 VAL B C 1
ATOM 1666 O O . VAL B 1 88 ? 8.254 15.860 8.520 1.00 18.01 104 VAL B O 1
ATOM 1670 N N . THR B 1 89 ? 8.102 17.870 7.496 1.00 20.10 105 THR B N 1
ATOM 1671 C CA . THR B 1 89 ? 8.983 17.558 6.396 1.00 21.49 105 THR B CA 1
ATOM 1672 C C . THR B 1 89 ? 10.171 18.505 6.517 1.00 22.72 105 THR B C 1
ATOM 1673 O O . THR B 1 89 ? 9.996 19.715 6.731 1.00 24.16 105 THR B O 1
ATOM 1677 N N . SER B 1 90 ? 11.379 17.975 6.433 1.00 21.98 106 SER B N 1
ATOM 1678 C CA . SER B 1 90 ? 12.524 18.864 6.394 1.00 20.96 106 SER B CA 1
ATOM 1679 C C . SER B 1 90 ? 13.498 18.443 5.313 1.00 19.98 106 SER B C 1
ATOM 1680 O O . SER B 1 90 ? 13.413 17.326 4.777 1.00 19.94 106 SER B O 1
ATOM 1683 N N . VAL B 1 91 ? 14.397 19.367 4.990 1.00 18.43 107 VAL B N 1
ATOM 1684 C CA . VAL B 1 91 ? 15.358 19.206 3.894 1.00 17.31 107 VAL B CA 1
ATOM 1685 C C . VAL B 1 91 ? 16.657 19.892 4.307 1.00 16.28 107 VAL B C 1
ATOM 1686 O O . VAL B 1 91 ? 16.632 20.868 5.065 1.00 15.79 107 VAL B O 1
ATOM 1690 N N . ALA B 1 92 ? 17.777 19.342 3.863 1.00 15.83 108 ALA B N 1
ATOM 1691 C CA . ALA B 1 92 ? 19.073 19.958 4.092 1.00 17.04 108 ALA B CA 1
ATOM 1692 C C . ALA B 1 92 ? 19.169 21.195 3.194 1.00 16.62 108 ALA B C 1
ATOM 1693 O O . ALA B 1 92 ? 18.593 21.198 2.085 1.00 15.60 108 ALA B O 1
ATOM 1695 N N . PRO B 1 93 ? 19.892 22.244 3.658 1.00 16.68 109 PRO B N 1
ATOM 1696 C CA . PRO B 1 93 ? 20.025 23.487 2.885 1.00 16.91 109 PRO B CA 1
ATOM 1697 C C . PRO B 1 93 ? 20.774 23.340 1.554 1.00 17.24 109 PRO B C 1
ATOM 1698 O O . PRO B 1 93 ? 20.497 24.095 0.632 1.00 16.08 109 PRO B O 1
ATOM 1702 N N . GLN B 1 94 ? 21.683 22.369 1.452 1.00 16.80 110 GLN B N 1
ATOM 1703 C CA . GLN B 1 94 ? 22.396 22.140 0.200 1.00 17.63 110 GLN B CA 1
ATOM 1704 C C . GLN B 1 94 ? 21.646 21.311 -0.856 1.00 17.32 110 GLN B C 1
ATOM 1705 O O . GLN B 1 94 ? 22.185 21.062 -1.940 1.00 17.08 110 GLN B O 1
ATOM 1711 N N . ALA B 1 95 ? 20.431 20.865 -0.537 1.00 16.67 111 ALA B N 1
ATOM 1712 C CA . ALA B 1 95 ? 19.649 20.036 -1.442 1.00 16.41 111 ALA B CA 1
ATOM 1713 C C . ALA B 1 95 ? 19.072 20.873 -2.576 1.00 16.49 111 ALA B C 1
ATOM 1714 O O . ALA B 1 95 ? 18.898 22.081 -2.425 1.00 15.72 111 ALA B O 1
ATOM 1716 N N . GLY B 1 96 ? 18.782 20.233 -3.714 1.00 15.41 112 GLY B N 1
ATOM 1717 C CA . GLY B 1 96 ? 18.265 20.996 -4.869 1.00 15.57 112 GLY B CA 1
ATOM 1718 C C . GLY B 1 96 ? 16.894 21.621 -4.644 1.00 15.66 112 GLY B C 1
ATOM 1719 O O . GLY B 1 96 ? 15.983 20.982 -4.076 1.00 14.37 112 GLY B O 1
ATOM 1720 N N . LEU B 1 97 ? 16.725 22.871 -5.081 1.00 14.92 113 LEU B N 1
ATOM 1721 C CA . LEU B 1 97 ? 15.438 23.533 -4.902 1.00 14.24 113 LEU B CA 1
ATOM 1722 C C . LEU B 1 97 ? 14.364 22.875 -5.746 1.00 15.11 113 LEU B C 1
ATOM 1723 O O . LEU B 1 97 ? 13.230 22.655 -5.273 1.00 15.07 113 LEU B O 1
ATOM 1728 N N . LYS B 1 98 ? 14.711 22.490 -6.980 1.00 15.59 114 LYS B N 1
ATOM 1729 C CA . LYS B 1 98 ? 13.711 21.884 -7.850 1.00 16.92 114 LYS B CA 1
ATOM 1730 C C . LYS B 1 98 ? 13.038 20.656 -7.214 1.00 17.25 114 LYS B C 1
ATOM 1731 O O . LYS B 1 98 ? 11.804 20.533 -7.217 1.00 14.99 114 LYS B O 1
ATOM 1737 N N . GLU B 1 99 ? 13.862 19.772 -6.653 1.00 17.24 115 GLU B N 1
ATOM 1738 C CA . GLU B 1 99 ? 13.384 18.561 -6.002 1.00 18.73 115 GLU B CA 1
ATOM 1739 C C . GLU B 1 99 ? 12.404 18.862 -4.862 1.00 17.79 115 GLU B C 1
ATOM 1740 O O . GLU B 1 99 ? 11.402 18.135 -4.655 1.00 15.69 115 GLU B O 1
ATOM 1746 N N . SER B 1 100 ? 12.754 19.882 -4.083 1.00 16.70 116 SER B N 1
ATOM 1747 C CA . SER B 1 100 ? 11.930 20.309 -2.952 1.00 16.50 116 SER B CA 1
ATOM 1748 C C . SER B 1 100 ? 10.610 20.910 -3.432 1.00 16.47 116 SER B C 1
ATOM 1749 O O . SER B 1 100 ? 9.548 20.645 -2.850 1.00 17.36 116 SER B O 1
ATOM 1752 N N . ALA B 1 101 ? 10.658 21.729 -4.475 1.00 15.09 117 ALA B N 1
ATOM 1753 C CA . ALA B 1 101 ? 9.403 22.287 -5.013 1.00 15.68 117 ALA B CA 1
ATOM 1754 C C . ALA B 1 101 ? 8.494 21.174 -5.549 1.00 15.84 117 ALA B C 1
ATOM 1755 O O . ALA B 1 101 ? 7.284 21.181 -5.319 1.00 15.69 117 ALA B O 1
ATOM 1757 N N . ILE B 1 102 ? 9.082 20.230 -6.286 1.00 16.18 118 ILE B N 1
ATOM 1758 C CA . ILE B 1 102 ? 8.322 19.077 -6.780 1.00 16.35 118 ILE B CA 1
ATOM 1759 C C . ILE B 1 102 ? 7.662 18.326 -5.609 1.00 16.10 118 ILE B C 1
ATOM 1760 O O . ILE B 1 102 ? 6.468 18.004 -5.656 1.00 16.79 118 ILE B O 1
ATOM 1765 N N . TYR B 1 103 ? 8.433 18.071 -4.547 1.00 15.43 119 TYR B N 1
ATOM 1766 C CA . TYR B 1 103 ? 7.904 17.379 -3.354 1.00 16.00 119 TYR B CA 1
ATOM 1767 C C . TYR B 1 103 ? 6.751 18.136 -2.713 1.00 16.29 119 TYR B C 1
ATOM 1768 O O . TYR B 1 103 ? 5.724 17.547 -2.378 1.00 15.79 119 TYR B O 1
ATOM 1777 N N . MET B 1 104 ? 6.901 19.459 -2.580 1.00 16.36 120 MET B N 1
ATOM 1778 C CA . MET B 1 104 ? 5.843 20.304 -2.009 1.00 16.81 120 MET B CA 1
ATOM 1779 C C . MET B 1 104 ? 4.580 20.271 -2.867 1.00 16.51 120 MET B C 1
ATOM 1780 O O . MET B 1 104 ? 3.474 20.274 -2.336 1.00 16.58 120 MET B O 1
ATOM 1785 N N . GLN B 1 105 ? 4.761 20.333 -4.177 1.00 17.23 121 GLN B N 1
ATOM 1786 C CA . GLN B 1 105 ? 3.644 20.251 -5.112 1.00 17.76 121 GLN B CA 1
ATOM 1787 C C . GLN B 1 105 ? 2.923 18.915 -4.993 1.00 17.64 121 GLN B C 1
ATOM 1788 O O . GLN B 1 105 ? 1.712 18.887 -4.798 1.00 16.53 121 GLN B O 1
ATOM 1794 N N . LYS B 1 106 ? 3.680 17.824 -5.109 1.00 17.55 122 LYS B N 1
ATOM 1795 C CA . LYS B 1 106 ? 3.109 16.465 -5.078 1.00 19.36 122 LYS B CA 1
ATOM 1796 C C . LYS B 1 106 ? 2.347 16.174 -3.785 1.00 18.11 122 LYS B C 1
ATOM 1797 O O . LYS B 1 106 ? 1.271 15.548 -3.800 1.00 17.86 122 LYS B O 1
ATOM 1803 N N . HIS B 1 107 ? 2.918 16.601 -2.660 1.00 16.36 123 HIS B N 1
ATOM 1804 C CA . HIS B 1 107 ? 2.351 16.285 -1.339 1.00 15.67 123 HIS B CA 1
ATOM 1805 C C . HIS B 1 107 ? 1.560 17.476 -0.767 1.00 16.82 123 HIS B C 1
ATOM 1806 O O . HIS B 1 107 ? 1.140 17.440 0.390 1.00 17.02 123 HIS B O 1
ATOM 1813 N N . LYS B 1 108 ? 1.341 18.509 -1.592 1.00 17.33 124 LYS B N 1
ATOM 1814 C CA . LYS B 1 108 ? 0.586 19.705 -1.168 1.00 18.96 124 LYS B CA 1
ATOM 1815 C C . LYS B 1 108 ? 1.091 20.176 0.215 1.00 19.12 124 LYS B C 1
ATOM 1816 O O . LYS B 1 108 ? 0.326 20.368 1.180 1.00 18.74 124 LYS B O 1
ATOM 1822 N N . ILE B 1 109 ? 2.398 20.362 0.291 1.00 18.35 125 ILE B N 1
ATOM 1823 C CA . ILE B 1 109 ? 3.045 20.786 1.537 1.00 19.20 125 ILE B CA 1
ATOM 1824 C C . ILE B 1 109 ? 3.298 22.265 1.461 1.00 18.56 125 ILE B C 1
ATOM 1825 O O . ILE B 1 109 ? 3.990 22.728 0.561 1.00 18.91 125 ILE B O 1
ATOM 1830 N N . GLY B 1 110 ? 2.719 23.001 2.396 1.00 17.46 126 GLY B N 1
ATOM 1831 C CA . GLY B 1 110 ? 2.838 24.465 2.389 1.00 17.28 126 GLY B CA 1
ATOM 1832 C C . GLY B 1 110 ? 3.941 25.011 3.288 1.00 17.16 126 GLY B C 1
ATOM 1833 O O . GLY B 1 110 ? 4.176 26.220 3.330 1.00 18.05 126 GLY B O 1
ATOM 1834 N N . CYS B 1 111 ? 4.614 24.119 4.015 1.00 17.45 127 CYS B N 1
ATOM 1835 C CA . CYS B 1 111 ? 5.646 24.521 4.972 1.00 17.71 127 CYS B CA 1
ATOM 1836 C C . CYS B 1 111 ? 6.782 23.529 4.983 1.00 17.46 127 CYS B C 1
ATOM 1837 O O . CYS B 1 111 ? 6.599 22.373 5.436 1.00 16.84 127 CYS B O 1
ATOM 1840 N N . LEU B 1 112 ? 7.955 23.979 4.527 1.00 15.84 128 LEU B N 1
ATOM 1841 C CA . LEU B 1 112 ? 9.151 23.125 4.438 1.00 15.80 128 LEU B CA 1
ATOM 1842 C C . LEU B 1 112 ? 10.344 23.662 5.276 1.00 15.86 128 LEU B C 1
ATOM 1843 O O . LEU B 1 112 ? 11.144 24.462 4.784 1.00 15.05 128 LEU B O 1
ATOM 1848 N N . PRO B 1 113 ? 10.447 23.234 6.551 1.00 16.09 129 PRO B N 1
ATOM 1849 C CA . PRO B 1 113 ? 11.629 23.576 7.360 1.00 16.04 129 PRO B CA 1
ATOM 1850 C C . PRO B 1 113 ? 12.940 23.114 6.714 1.00 16.04 129 PRO B C 1
ATOM 1851 O O . PRO B 1 113 ? 12.993 22.025 6.125 1.00 15.40 129 PRO B O 1
ATOM 1855 N N . VAL B 1 114 ? 13.969 23.952 6.796 1.00 15.88 130 VAL B N 1
ATOM 1856 C CA . VAL B 1 114 ? 15.299 23.607 6.304 1.00 14.76 130 VAL B CA 1
ATOM 1857 C C . VAL B 1 114 ? 16.165 23.382 7.539 1.00 16.11 130 VAL B C 1
ATOM 1858 O O . VAL B 1 114 ? 16.254 24.272 8.388 1.00 15.95 130 VAL B O 1
ATOM 1862 N N . VAL B 1 115 ? 16.778 22.194 7.630 1.00 15.83 131 VAL B N 1
ATOM 1863 C CA . VAL B 1 115 ? 17.449 21.737 8.845 1.00 17.37 131 VAL B CA 1
ATOM 1864 C C . VAL B 1 115 ? 18.870 21.266 8.528 1.00 18.30 131 VAL B C 1
ATOM 1865 O O . VAL B 1 115 ? 19.102 20.555 7.551 1.00 16.78 131 VAL B O 1
ATOM 1869 N N . ALA B 1 116 ? 19.815 21.688 9.366 1.00 20.67 132 ALA B N 1
ATOM 1870 C CA . ALA B 1 116 ? 21.198 21.284 9.238 1.00 23.27 132 ALA B CA 1
ATOM 1871 C C . ALA B 1 116 ? 21.687 21.038 10.655 1.00 25.26 132 ALA B C 1
ATOM 1872 O O . ALA B 1 116 ? 21.488 21.872 11.543 1.00 24.64 132 ALA B O 1
ATOM 1874 N N . LYS B 1 117 ? 22.247 19.848 10.878 1.00 27.90 133 LYS B N 1
ATOM 1875 C CA . LYS B 1 117 ? 22.819 19.496 12.181 1.00 31.02 133 LYS B CA 1
ATOM 1876 C C . LYS B 1 117 ? 21.770 19.711 13.248 1.00 31.02 133 LYS B C 1
ATOM 1877 O O . LYS B 1 117 ? 22.044 20.353 14.280 1.00 32.24 133 LYS B O 1
ATOM 1883 N N . ASP B 1 118 ? 20.554 19.237 12.959 1.00 31.50 134 ASP B N 1
ATOM 1884 C CA . ASP B 1 118 ? 19.415 19.341 13.863 1.00 31.67 134 ASP B CA 1
ATOM 1885 C C . ASP B 1 118 ? 18.972 20.750 14.224 1.00 30.42 134 ASP B C 1
ATOM 1886 O O . ASP B 1 118 ? 18.152 20.913 15.120 1.00 31.79 134 ASP B O 1
ATOM 1891 N N . VAL B 1 119 ? 19.490 21.763 13.547 1.00 27.20 135 VAL B N 1
ATOM 1892 C CA . VAL B 1 119 ? 19.061 23.125 13.810 1.00 25.53 135 VAL B CA 1
ATOM 1893 C C . VAL B 1 119 ? 18.210 23.653 12.648 1.00 22.78 135 VAL B C 1
ATOM 1894 O O . VAL B 1 119 ? 18.563 23.457 11.490 1.00 21.43 135 VAL B O 1
ATOM 1898 N N . LEU B 1 120 ? 17.121 24.350 12.969 1.00 21.14 136 LEU B N 1
ATOM 1899 C CA . LEU B 1 120 ? 16.307 25.039 11.964 1.00 20.00 136 LEU B CA 1
ATOM 1900 C C . LEU B 1 120 ? 17.107 26.210 11.379 1.00 20.45 136 LEU B C 1
ATOM 1901 O O . LEU B 1 120 ? 17.382 27.196 12.081 1.00 21.31 136 LEU B O 1
ATOM 1906 N N . VAL B 1 121 ? 17.487 26.113 10.105 1.00 18.82 137 VAL B N 1
ATOM 1907 C CA . VAL B 1 121 ? 18.341 27.148 9.510 1.00 18.78 137 VAL B CA 1
ATOM 1908 C C . VAL B 1 121 ? 17.614 28.040 8.515 1.00 17.77 137 VAL B C 1
ATOM 1909 O O . VAL B 1 121 ? 18.133 29.084 8.090 1.00 18.28 137 VAL B O 1
ATOM 1913 N N . GLY B 1 122 ? 16.379 27.664 8.189 1.00 16.90 138 GLY B N 1
ATOM 1914 C CA . GLY B 1 122 ? 15.621 28.365 7.165 1.00 15.68 138 GLY B CA 1
ATOM 1915 C C . GLY B 1 122 ? 14.277 27.705 6.976 1.00 15.64 138 GLY B C 1
ATOM 1916 O O . GLY B 1 122 ? 13.975 26.679 7.595 1.00 14.88 138 GLY B O 1
ATOM 1917 N N . ILE B 1 123 ? 13.469 28.276 6.100 1.00 15.26 139 ILE B N 1
ATOM 1918 C CA . ILE B 1 123 ? 12.188 27.666 5.802 1.00 16.49 139 ILE B CA 1
ATOM 1919 C C . ILE B 1 123 ? 11.794 28.081 4.391 1.00 15.67 139 ILE B C 1
ATOM 1920 O O . ILE B 1 123 ? 12.222 29.121 3.907 1.00 16.54 139 ILE B O 1
ATOM 1925 N N . ILE B 1 124 ? 11.056 27.219 3.718 1.00 15.66 140 ILE B N 1
ATOM 1926 C CA . ILE B 1 124 ? 10.361 27.591 2.490 1.00 15.76 140 ILE B CA 1
ATOM 1927 C C . ILE B 1 124 ? 8.891 27.285 2.702 1.00 16.58 140 ILE B C 1
ATOM 1928 O O . ILE B 1 124 ? 8.515 26.204 3.130 1.00 16.62 140 ILE B O 1
ATOM 1933 N N . THR B 1 125 ? 8.055 28.278 2.439 1.00 17.68 141 THR B N 1
ATOM 1934 C CA . THR B 1 125 ? 6.626 28.091 2.619 1.00 18.92 141 THR B CA 1
ATOM 1935 C C . THR B 1 125 ? 5.892 28.469 1.358 1.00 19.84 141 THR B C 1
ATOM 1936 O O . THR B 1 125 ? 6.487 29.051 0.407 1.00 19.22 141 THR B O 1
ATOM 1940 N N . ASP B 1 126 ? 4.599 28.151 1.344 1.00 20.18 142 ASP B N 1
ATOM 1941 C CA . ASP B 1 126 ? 3.721 28.501 0.215 1.00 22.49 142 ASP B CA 1
ATOM 1942 C C . ASP B 1 126 ? 3.843 29.942 -0.224 1.00 21.84 142 ASP B C 1
ATOM 1943 O O . ASP B 1 126 ? 3.933 30.209 -1.441 1.00 22.78 142 ASP B O 1
ATOM 1948 N N . SER B 1 127 ? 3.864 30.841 0.756 1.00 23.32 143 SER B N 1
ATOM 1949 C CA . SER B 1 127 ? 3.858 32.290 0.490 1.00 23.85 143 SER B CA 1
ATOM 1950 C C . SER B 1 127 ? 5.147 32.744 -0.196 1.00 24.40 143 SER B C 1
ATOM 1951 O O . SER B 1 127 ? 5.161 33.782 -0.884 1.00 25.48 143 SER B O 1
ATOM 1954 N N . ASP B 1 128 ? 6.218 31.971 -0.023 1.00 20.90 144 ASP B N 1
ATOM 1955 C CA . ASP B 1 128 ? 7.503 32.295 -0.624 1.00 20.25 144 ASP B CA 1
ATOM 1956 C C . ASP B 1 128 ? 7.579 32.130 -2.137 1.00 18.67 144 ASP B C 1
ATOM 1957 O O . ASP B 1 128 ? 8.503 32.671 -2.766 1.00 19.08 144 ASP B O 1
ATOM 1962 N N . PHE B 1 129 ? 6.673 31.351 -2.720 1.00 17.89 145 PHE B N 1
ATOM 1963 C CA . PHE B 1 129 ? 6.816 31.025 -4.119 1.00 17.17 145 PHE B CA 1
ATOM 1964 C C . PHE B 1 129 ? 6.519 32.172 -5.098 1.00 16.86 145 PHE B C 1
ATOM 1965 O O . PHE B 1 129 ? 7.054 32.157 -6.206 1.00 16.53 145 PHE B O 1
ATOM 1973 N N . VAL B 1 130 ? 5.687 33.129 -4.690 1.00 16.38 146 VAL B N 1
ATOM 1974 C CA . VAL B 1 130 ? 5.599 34.379 -5.482 1.00 16.99 146 VAL B CA 1
ATOM 1975 C C . VAL B 1 130 ? 6.992 34.984 -5.663 1.00 16.58 146 VAL B C 1
ATOM 1976 O O . VAL B 1 130 ? 7.408 35.303 -6.788 1.00 15.31 146 VAL B O 1
ATOM 1980 N N . THR B 1 131 ? 7.725 35.123 -4.557 1.00 16.80 147 THR B N 1
ATOM 1981 C CA . THR B 1 131 ? 9.044 35.735 -4.639 1.00 16.90 147 THR B CA 1
ATOM 1982 C C . THR B 1 131 ? 10.023 34.845 -5.374 1.00 16.23 147 THR B C 1
ATOM 1983 O O . THR B 1 131 ? 10.830 35.317 -6.174 1.00 15.01 147 THR B O 1
ATOM 1987 N N . ILE B 1 132 ? 9.941 33.547 -5.116 1.00 15.48 148 ILE B N 1
ATOM 1988 C CA . ILE B 1 132 ? 10.850 32.611 -5.789 1.00 15.40 148 ILE B CA 1
ATOM 1989 C C . ILE B 1 132 ? 10.624 32.691 -7.310 1.00 15.69 148 ILE B C 1
ATOM 1990 O O . ILE B 1 132 ? 11.578 32.745 -8.104 1.00 15.32 148 ILE B O 1
ATOM 1995 N N . ALA B 1 133 ? 9.361 32.709 -7.718 1.00 15.92 149 ALA B N 1
ATOM 1996 C CA . ALA B 1 133 ? 9.046 32.743 -9.150 1.00 14.95 149 ALA B CA 1
ATOM 1997 C C . ALA B 1 133 ? 9.568 34.045 -9.760 1.00 15.52 149 ALA B C 1
ATOM 1998 O O . ALA B 1 133 ? 10.152 34.045 -10.846 1.00 16.08 149 ALA B O 1
ATOM 2000 N N . ILE B 1 134 ? 9.354 35.160 -9.073 1.00 16.40 150 ILE B N 1
ATOM 2001 C CA . ILE B 1 134 ? 9.873 36.461 -9.575 1.00 16.05 150 ILE B CA 1
ATOM 2002 C C . ILE B 1 134 ? 11.399 36.388 -9.776 1.00 17.51 150 ILE B C 1
ATOM 2003 O O . ILE B 1 134 ? 11.931 36.740 -10.829 1.00 16.62 150 ILE B O 1
ATOM 2008 N N . ASN B 1 135 ? 12.094 35.895 -8.760 1.00 17.42 151 ASN B N 1
ATOM 2009 C CA . ASN B 1 135 ? 13.551 35.816 -8.825 1.00 18.92 151 ASN B CA 1
ATOM 2010 C C . ASN B 1 135 ? 14.009 34.892 -9.954 1.00 18.14 151 ASN B C 1
ATOM 2011 O O . ASN B 1 135 ? 14.969 35.188 -10.666 1.00 17.55 151 ASN B O 1
ATOM 2016 N N . LEU B 1 136 ? 13.297 33.793 -10.138 1.00 17.91 152 LEU B N 1
ATOM 2017 C CA . LEU B 1 136 ? 13.630 32.862 -11.232 1.00 17.88 152 LEU B CA 1
ATOM 2018 C C . LEU B 1 136 ? 13.351 33.476 -12.626 1.00 18.74 152 LEU B C 1
ATOM 2019 O O . LEU B 1 136 ? 14.128 33.297 -13.574 1.00 17.87 152 LEU B O 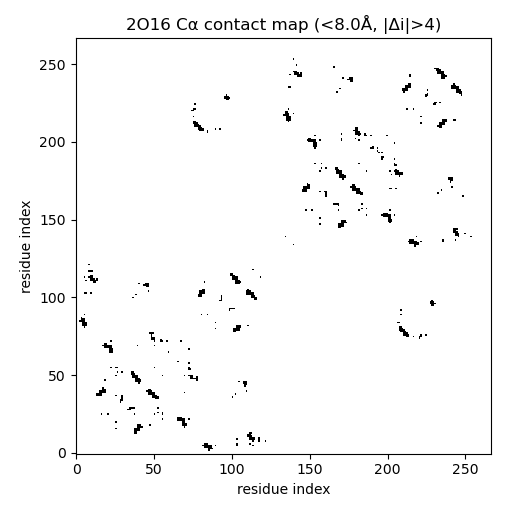1
ATOM 2024 N N . LEU B 1 137 ? 12.246 34.208 -12.748 1.00 18.53 153 LEU B N 1
ATOM 2025 C CA . LEU B 1 137 ? 11.953 34.924 -14.000 1.00 19.70 153 LEU B CA 1
ATOM 2026 C C . LEU B 1 137 ? 13.056 35.937 -14.351 1.00 20.13 153 LEU B C 1
ATOM 2027 O O . LEU B 1 137 ? 13.471 36.064 -15.524 1.00 20.61 153 LEU B O 1
ATOM 2032 N N . GLU B 1 138 ? 13.534 36.639 -13.332 1.00 20.42 154 GLU B N 1
ATOM 2033 C CA . GLU B 1 138 ? 14.555 37.680 -13.502 1.00 21.70 154 GLU B CA 1
ATOM 2034 C C . GLU B 1 138 ? 15.912 37.090 -13.856 1.00 21.41 154 GLU B C 1
ATOM 2035 O O . GLU B 1 138 ? 16.612 37.633 -14.717 1.00 21.44 154 GLU B O 1
ATOM 2041 N N . LEU B 1 139 ? 16.251 35.955 -13.234 1.00 19.79 155 LEU B N 1
ATOM 2042 C CA . LEU B 1 139 ? 17.462 35.190 -13.578 1.00 21.54 155 LEU B CA 1
ATOM 2043 C C . LEU B 1 139 ? 17.381 34.713 -15.030 1.00 21.81 155 LEU B C 1
ATOM 2044 O O . LEU B 1 139 ? 18.361 34.813 -15.802 1.00 21.13 155 LEU B O 1
ATOM 2049 N N . GLN B 1 140 ? 16.218 34.170 -15.403 1.00 22.70 156 GLN B N 1
ATOM 2050 C CA . GLN B 1 140 ? 16.040 33.711 -16.787 1.00 23.70 156 GLN B CA 1
ATOM 2051 C C . GLN B 1 140 ? 16.186 34.876 -17.769 1.00 24.96 156 GLN B C 1
ATOM 2052 O O . GLN B 1 140 ? 16.884 34.759 -18.774 1.00 25.03 156 GLN B O 1
ATOM 2058 N N . GLU B 1 141 ? 15.536 36.000 -17.488 1.00 25.70 157 GLU B N 1
ATOM 2059 C CA . GLU B 1 141 ? 15.712 37.196 -18.311 1.00 27.14 157 GLU B CA 1
ATOM 2060 C C . GLU B 1 141 ? 17.176 37.664 -18.437 1.00 28.24 157 GLU B C 1
ATOM 2061 O O . GLU B 1 141 ? 17.560 38.259 -19.465 1.00 27.73 157 GLU B O 1
ATOM 2067 N N . GLU B 1 142 ? 17.975 37.420 -17.402 1.00 29.42 158 GLU B N 1
ATOM 2068 C CA . GLU B 1 142 ? 19.364 37.884 -17.345 1.00 31.76 158 GLU B CA 1
ATOM 2069 C C . GLU B 1 142 ? 20.389 36.838 -17.798 1.00 32.49 158 GLU B C 1
ATOM 2070 O O . GLU B 1 142 ? 21.601 37.132 -17.818 1.00 33.24 158 GLU B O 1
ATOM 2076 N N . SER B 1 143 ? 19.920 35.635 -18.131 1.00 32.91 159 SER B N 1
ATOM 2077 C CA . SER B 1 143 ? 20.797 34.497 -18.413 1.00 35.01 159 SER B CA 1
ATOM 2078 C C . SER B 1 143 ? 21.583 34.724 -19.701 1.00 36.41 159 SER B C 1
ATOM 2079 O O . SER B 1 143 ? 21.020 35.170 -20.699 1.00 34.91 159 SER B O 1
ATOM 2082 N N . GLU B 1 144 ? 22.888 34.469 -19.622 1.00 38.41 160 GLU B N 1
ATOM 2083 C CA . GLU B 1 144 ? 23.821 34.557 -20.756 1.00 41.40 160 GLU B CA 1
ATOM 2084 C C . GLU B 1 144 ? 24.337 33.127 -21.015 1.00 42.20 160 GLU B C 1
ATOM 2085 O O . GLU B 1 144 ? 24.521 32.357 -20.067 1.00 42.40 160 GLU B O 1
ATOM 2091 N N . PRO B 1 145 ? 24.551 32.744 -22.286 1.00 43.10 161 PRO B N 1
ATOM 2092 C CA . PRO B 1 145 ? 25.121 31.412 -22.514 1.00 43.72 161 PRO B CA 1
ATOM 2093 C C . PRO B 1 145 ? 26.623 31.375 -22.248 1.00 44.28 161 PRO B C 1
ATOM 2094 O O . PRO B 1 145 ? 27.186 30.284 -22.121 1.00 45.35 161 PRO B O 1
#

Organism: Vibrio cholerae serotype O1 (strain ATCC 39315 / El Tor Inaba N16961) (NCBI:txid243277)

Secondary structure (DSSP, 8-state):
----BGGGTSEES---B-TTSBHHHHHHHHHHHT-SEEEEE-TT-BEEEEEEHHHHHHHHHHH-----BHHHHS-S-EEEB-TTSBHHHHHHHHHHTT-S-EEEEETTEEEEEE-HHHHHHHHHHHHHHHH-/-PPBHHHHSEES---EETTSBHHHHHHHHHHHT-SEEEEE-TT--EEEEEEHHHHHHHHHH---GGG-BGGGT-B--EEEB-TTSBHHHHHHHHHHTT--EEEEEETTEEEEEEETTHHHHHHHHHHHHHHH---

Sequence (267 aa):
SLMIKVEDMMTRHPHTLLRTHTLNDAKHLMEALDIRHVPIVDANKKLLGIVSQRDLLAAQESSLQFEETPLFEVMHTDVTSVAPQAGLKESAIYMQKHKIGCLPVVAKDVLVGIITDDSDFVTIAINLLELQEELMIKVEDMMTRRHPHTLLRTHTLNDAKHLMEALDIRHVPIVDANKKLLGIVSQRDLLAAQESSSLAFETPLFEVMHTDVTSVAPQAGLKESAIYMQKHKIGCLPVVAKDVLVGIITDSDFVTIAINLLELQEESEP

Foldseek 3Di:
DDQAWQLNQFAFPDAAAAQQAKLQVVVVVCVVVVAFKHFHADPQQFTQFMGGVVLSVVVVVVPVCINHGNNVRGDRDAAAAARSHGDVVVVVVCVVVVPQKHFHDDPRHGGGMHHVVSVVVVVVVVVVVVVD/DADFQLNQFAFPAAAAEQQAWLLVVVVVCVVVVAFKHFYAHPQQFTQFIAGVVLSVVQVVPCPVSRNHGN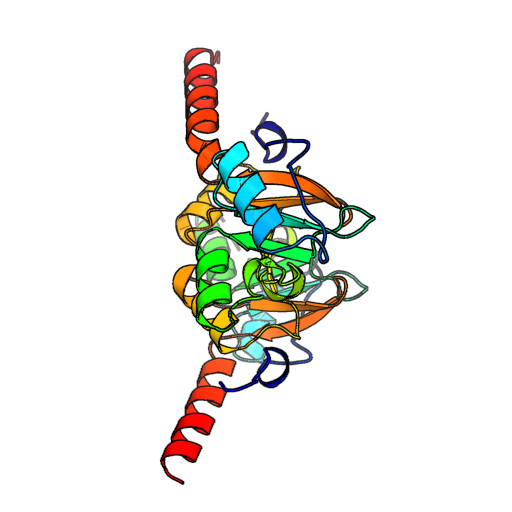NVSTDRPAAEAARRHGPVVVVVVCVVVVPFKYFHDDPRHGGGIHGVVSVVVVVVVVVVCVVVDDD

Solvent-accessible surface area: 15861 Å² total; per-residue (Å²): 150,137,163,49,84,0,52,92,15,14,54,127,167,22,101,46,26,84,102,87,75,32,4,43,49,0,71,96,32,11,110,83,75,132,60,98,24,0,0,0,9,48,98,100,136,68,30,62,0,33,0,21,77,168,24,4,82,54,31,50,112,78,84,146,195,154,128,45,40,0,74,117,22,29,80,52,4,25,6,14,1,16,16,104,15,31,16,158,77,0,28,85,23,10,138,114,13,138,15,50,13,0,1,0,28,35,186,43,44,14,50,0,12,0,12,62,72,14,55,91,76,32,46,86,70,60,106,86,115,140,154,169,230,125,57,63,0,76,86,32,28,58,150,141,24,104,31,19,81,105,91,64,24,0,39,53,0,67,91,34,11,108,86,66,129,50,99,25,0,4,0,1,42,100,118,110,61,24,45,0,7,0,12,97,141,6,13,103,37,15,54,130,101,99,141,154,8,78,104,23,38,0,78,108,9,28,25,24,2,19,2,29,4,36,16,110,10,14,9,157,53,0,29,91,23,11,147,100,18,153,7,9,8,0,0,0,32,30,197,62,56,8,48,0,12,0,21,73,67,27,60,102,73,6,47,81,58,72,116,84,85,132,144,123,70,160,190

Radius of gyration: 19.74 Å; Cα contacts (8 Å, |Δi|>4): 474; chains: 2; bounding box: 45×51×51 Å

InterPro domains:
  IPR000644 CBS domain [PF00571] (24-78)
  IPR000644 CBS domain [PF00571] (99-148)
  IPR000644 CBS domain [PS51371] (28-84)
  IPR000644 CBS domain [PS51371] (101-156)
  IPR000644 CBS domain [SM00116] (31-79)
  IPR000644 CBS domain [SM00116] (104-151)
  IPR046342 CBS domain superfamily [G3DSA:3.10.580.10] (19-169)
  IPR046342 CBS domain superfamily [SSF54631] (21-152)
  IPR051257 Diverse Function CBS-Domain-Containing Protein [PTHR43080] (18-153)

Nearest PDB structures (foldseek):
  2o16-assembly1_A  TM=1.008E+00  e=1.017E-27  Vibrio cholerae
  2o16-assembly2_B  TM=9.238E-01  e=4.894E-25  Vibrio cholerae
  2p9m-assembly2_D  TM=8.708E-01  e=3.294E-11  Methanocaldococcus jannaschii DSM 2661
  2p9m-assembly1_B  TM=8.761E-01  e=4.973E-11  Methanocaldococcus jannaschii DSM 2661
  2rc3-assembly2_B  TM=8.901E-01  e=1.124E-08  Nitrosomonas europaea ATCC 19718

B-factor: mean 26.35, std 9.38, range [9.18, 64.41]

CATH classification: 3.10.580.10